Protein AF-0000000084362950 (afdb_homodimer)

Organism: NCBI:txid28181

Nearest PDB structures (foldseek):
  3s2w-assembly4_H  TM=8.447E-01  e=2.041E-09  Methanosarcina mazei Go1
  6pcp-assembly2_C  TM=8.775E-01  e=1.497E-08  Bordetella pertussis
  7kfq-assembly1_A  TM=7.449E-01  e=6.003E-08  Variovorax paradoxus
  3bpx-assembly1_A  TM=7.654E-01  e=2.008E-07  unclassified
  5x80-assembly1_B  TM=7.030E-01  e=2.388E-06  Mycobacterium tuberculosis H37Rv

Foldseek 3Di:
DPPDLCPDPVSVVVVVVVVLLVLLCVQCVVLPDHSLLVLVLVVCLVPFWAFLVRSCVRSVDDSVSSVVSLVVCVVVQQWDWDADPVHRPTITIGGDPSSNVCVVSSVVSSVVSVCVVCVPPDPVRVVVVVVVVVVVVVVVVVVPPD/DPPDCCPDPVSVVVVVVVVLLVLLCVQCVVLPDHSLLVLVLVVCLVPFWAFLVVSCVRSVDDSVSSVVSLVVCVVVQQWDWDADPVHRVTITIGGDPSNNVCVVSSVVSSVVSVCVVCVPPDPVRVVVVVVVVVVVVVVVVVVPPD

Secondary structure (DSSP, 8-state):
----GGGSHHHHHHHHHHHHHHHHHHHHGGGT--GGGHHHHHHHHHSSSEEHHHHHHHH---HHHHHHHHHHHHHTTSEEEEE-SS-TT-EEEEE-HHHHHTHHHHHHHHHHHHHHHTTT--HHHHHHHHHHHHHHHHHHHHHH--/----GGGSHHHHHHHHHHHHHHHHHHHHGGGT--GGGHHHHHHHHHSSSEEHHHHHHHH---HHHHHHHHHHHHHTTSEEEEE-SS-TT-EEEEE-HHHHHTHHHHHHHHHHHHHHHTTT--HHHHHHHHHHHHHHHHHHHHHH--

pLDDT: mean 91.31, std 9.85, range [35.0, 98.56]

Solvent-accessible surface area (backbone atoms only — not comparable to full-atom values): 15987 Å² total; per-residue (Å²): 130,80,67,45,56,73,70,34,68,66,45,44,41,39,52,44,31,49,51,48,49,51,55,42,30,69,59,28,52,90,73,76,42,54,63,84,48,44,54,56,49,41,49,37,72,68,46,65,50,41,34,69,67,57,47,38,71,63,67,68,58,56,66,71,56,49,53,53,46,49,53,50,34,38,74,68,55,34,32,49,76,42,67,28,92,89,39,77,87,40,52,20,39,30,66,28,74,65,42,58,67,40,45,68,60,50,53,51,43,50,49,48,54,54,49,47,29,44,62,95,57,56,69,68,56,51,53,54,45,52,52,51,52,51,49,24,40,53,38,46,54,56,68,67,52,127,13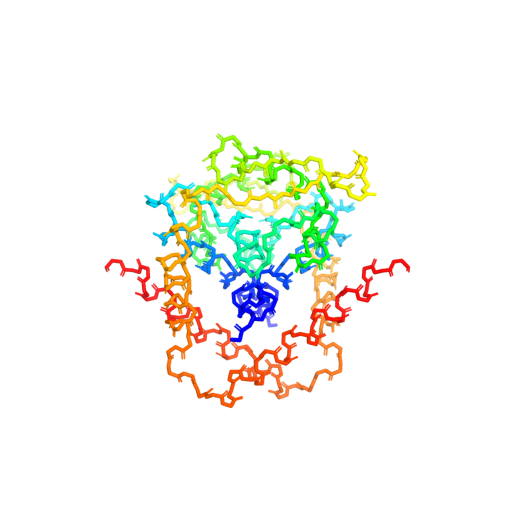1,78,67,46,56,72,68,34,68,65,44,44,40,39,52,43,30,49,52,49,50,51,55,41,30,69,59,26,51,90,72,76,42,52,62,84,46,44,54,56,48,41,48,38,73,66,46,65,50,41,33,68,66,57,48,39,72,62,68,68,58,55,64,70,56,49,54,52,46,50,53,50,34,37,74,68,53,35,33,48,76,42,68,28,90,89,39,77,88,38,52,22,40,30,68,28,73,64,41,58,68,40,45,67,62,50,52,51,43,50,49,50,53,54,50,46,30,43,63,93,56,54,69,70,56,52,53,52,45,52,54,52,53,51,50,25,41,53,39,46,54,56,68,66,52,128

Radius of gyration: 21.16 Å; Cα contacts (8 Å, |Δi|>4): 334; chains: 2; bounding box: 43×56×62 Å

Sequence (292 aa):
MASEPEKSPAYVINHLSRLFTQSLYDQLKSHGVAPGQFPVLMCLWDQDGLTQRELYERVKIEQATMSNTLKRMERDCLIYREPDPADRRAMRIHLTGMAKNLQGTLTKGAKSVVKSAFDGVKKKDRKALMELLEHMIGNLEKAEKPMASEPEKSPAYVINHLSRLFTQSLYDQLKSHGVAPGQFPVLMCLWDQDGLTQRELYERVKIEQATMSNTLKRMERDCLIYREPDPADRRAMRIHLTGMAKNLQGTLTKGAKSVVKSAFDGVKKKDRKALMELLEHMIGNLEKAEKP

InterPro domains:
  IPR000835 MarR-type HTH domain [PF01047] (35-90)
  IPR000835 MarR-type HTH domain [PR00598] (50-66)
  IPR000835 MarR-type HTH domain [PR00598] (67-82)
  IPR000835 MarR-type HTH domain [PR00598] (86-102)
  IPR000835 MarR-type HTH domain [PS50995] (1-138)
  IPR000835 MarR-type HTH domain [SM00347] (26-126)
  IPR036388 Winged helix-like DNA-binding domain superfamily [G3DSA:1.10.10.10] (1-144)
  IPR036390 Winged helix DNA-binding domain superfamily [SSF46785] (7-142)

Structure (mmCIF, N/CA/C/O backbone):
data_AF-0000000084362950-model_v1
#
loop_
_entity.id
_entity.type
_entity.pdbx_description
1 polymer 'HTH marR-type domain-containing protein'
#
loop_
_atom_site.group_PDB
_atom_site.id
_atom_site.type_symbol
_atom_site.label_atom_id
_atom_site.label_alt_id
_atom_site.label_comp_id
_atom_site.label_asym_id
_atom_site.label_entity_id
_atom_site.label_seq_id
_atom_site.pdbx_PDB_ins_code
_atom_site.Cartn_x
_atom_site.Cartn_y
_atom_site.Cartn_z
_atom_site.occupancy
_atom_site.B_iso_or_equiv
_atom_site.auth_seq_id
_atom_site.auth_comp_id
_atom_site.auth_asym_id
_atom_site.auth_atom_id
_atom_site.pdbx_PDB_model_num
ATOM 1 N N . MET A 1 1 ? -11.062 -23.328 -8.492 1 35 1 MET A N 1
ATOM 2 C CA . MET A 1 1 ? -11.516 -21.953 -8.688 1 35 1 MET A CA 1
ATOM 3 C C . MET A 1 1 ? -10.336 -21.016 -8.898 1 35 1 MET A C 1
ATOM 5 O O . MET A 1 1 ? -9.297 -21.156 -8.25 1 35 1 MET A O 1
ATOM 9 N N . ALA A 1 2 ? -10.008 -20.469 -10.102 1 46.19 2 ALA A N 1
ATOM 10 C CA . ALA A 1 2 ? -8.961 -19.719 -10.789 1 46.19 2 ALA A CA 1
ATOM 11 C C . ALA A 1 2 ? -8.43 -18.594 -9.922 1 46.19 2 ALA A C 1
ATOM 13 O O . ALA A 1 2 ? -9.18 -17.688 -9.539 1 46.19 2 ALA A O 1
ATOM 14 N N . SER A 1 3 ? -7.551 -18.938 -9.008 1 58.41 3 SER A N 1
ATOM 15 C CA . SER A 1 3 ? -7.043 -18.047 -7.969 1 58.41 3 SER A CA 1
ATOM 16 C C . SER A 1 3 ? -6.559 -16.719 -8.562 1 58.41 3 SER A C 1
ATOM 18 O O . SER A 1 3 ? -5.625 -16.703 -9.367 1 58.41 3 SER A O 1
ATOM 20 N N . GLU A 1 4 ? -7.598 -15.898 -8.906 1 66.25 4 GLU A N 1
ATOM 21 C CA . GLU A 1 4 ? -7.285 -14.586 -9.484 1 66.25 4 GLU A CA 1
ATOM 22 C C . GLU A 1 4 ? -6.801 -13.617 -8.406 1 66.25 4 GLU A C 1
ATOM 24 O O . GLU A 1 4 ? -7.484 -13.398 -7.406 1 66.25 4 GLU A O 1
ATOM 29 N N . PRO A 1 5 ? -5.531 -13.195 -8.648 1 68.56 5 PRO A N 1
ATOM 30 C CA . PRO A 1 5 ? -4.992 -12.273 -7.648 1 68.56 5 PRO A CA 1
ATOM 31 C C . PRO A 1 5 ? -5.965 -11.148 -7.301 1 68.56 5 PRO A C 1
ATOM 33 O O . PRO A 1 5 ? -6.027 -10.719 -6.145 1 68.56 5 PRO A O 1
ATOM 36 N N . GLU A 1 6 ? -6.77 -10.805 -8.305 1 69.06 6 GLU A N 1
ATOM 37 C CA . GLU A 1 6 ? -7.664 -9.672 -8.07 1 69.06 6 GLU A CA 1
ATOM 38 C C . GLU A 1 6 ? -8.781 -10.047 -7.105 1 69.06 6 GLU A C 1
ATOM 40 O O . GLU A 1 6 ? -9.484 -9.164 -6.598 1 69.06 6 GLU A O 1
ATOM 45 N N . LYS A 1 7 ? -8.75 -11.234 -6.797 1 78.12 7 LYS A N 1
ATOM 46 C CA . LYS A 1 7 ? -9.805 -11.68 -5.891 1 78.12 7 LYS A CA 1
ATOM 47 C C . LYS A 1 7 ? -9.289 -11.789 -4.457 1 78.12 7 LYS A C 1
ATOM 49 O O . LYS A 1 7 ? -10.07 -11.984 -3.525 1 78.12 7 LYS A O 1
ATOM 54 N N . SER A 1 8 ? -8.039 -11.695 -4.336 1 88 8 SER A N 1
ATOM 55 C CA . SER A 1 8 ? -7.469 -11.758 -2.994 1 88 8 SER A CA 1
ATOM 56 C C . SER A 1 8 ? -7.637 -10.438 -2.258 1 88 8 SER A C 1
ATOM 58 O O . SER A 1 8 ? -7.371 -9.367 -2.816 1 88 8 SER A O 1
ATOM 60 N N . PRO A 1 9 ? -8.133 -10.516 -1.012 1 91.69 9 PRO A N 1
ATOM 61 C CA . PRO A 1 9 ? -8.258 -9.289 -0.212 1 91.69 9 PRO A CA 1
ATOM 62 C C . PRO A 1 9 ? -6.945 -8.523 -0.101 1 91.69 9 PRO A C 1
ATOM 64 O O . PRO A 1 9 ? -6.938 -7.293 -0.171 1 91.69 9 PRO A O 1
ATOM 67 N N . ALA A 1 10 ? -5.879 -9.297 0.014 1 93.06 10 ALA A N 1
ATOM 68 C CA . ALA A 1 10 ? -4.566 -8.656 0.105 1 93.06 10 ALA A CA 1
ATOM 69 C C . ALA A 1 10 ? -4.242 -7.883 -1.172 1 93.06 10 ALA A C 1
ATOM 71 O O . ALA A 1 10 ? -3.752 -6.754 -1.115 1 93.06 10 ALA A O 1
ATOM 72 N N . TYR A 1 11 ? -4.574 -8.43 -2.25 1 90.62 11 TYR A N 1
ATOM 73 C CA . TYR A 1 11 ? -4.332 -7.781 -3.537 1 90.62 11 TYR A CA 1
ATOM 74 C C . TYR A 1 11 ? -5.207 -6.543 -3.697 1 90.62 11 TYR A C 1
ATOM 76 O O . TYR A 1 11 ? -4.73 -5.488 -4.121 1 90.62 11 TYR A O 1
ATOM 84 N N . VAL A 1 12 ? -6.43 -6.664 -3.381 1 92.81 12 VAL A N 1
ATOM 85 C CA . VAL A 1 12 ? -7.383 -5.57 -3.533 1 92.81 12 VAL A CA 1
ATOM 86 C C . VAL A 1 12 ? -6.969 -4.398 -2.646 1 92.81 12 VAL A C 1
ATOM 88 O O . VAL A 1 12 ? -6.973 -3.246 -3.088 1 92.81 12 VAL A O 1
ATOM 91 N N . ILE A 1 13 ? -6.574 -4.711 -1.469 1 95.5 13 ILE A N 1
ATOM 92 C CA . ILE A 1 13 ? -6.141 -3.686 -0.527 1 95.5 13 ILE A CA 1
ATOM 93 C C . ILE A 1 13 ? -4.871 -3.016 -1.043 1 95.5 13 ILE A C 1
ATOM 95 O O . ILE A 1 13 ? -4.746 -1.789 -1 1 95.5 13 ILE A O 1
ATOM 99 N N . ASN A 1 14 ? -3.953 -3.783 -1.525 1 93.12 14 ASN A N 1
ATOM 100 C CA . ASN A 1 14 ? -2.719 -3.23 -2.072 1 93.12 14 ASN A CA 1
ATOM 101 C C . ASN A 1 14 ? -2.988 -2.352 -3.291 1 93.12 14 ASN A C 1
ATOM 103 O O . ASN A 1 14 ? -2.363 -1.303 -3.455 1 93.12 14 ASN A O 1
ATOM 107 N N . HIS A 1 15 ? -3.855 -2.822 -4.117 1 91.5 15 HIS A N 1
ATOM 108 C CA . HIS A 1 15 ? -4.23 -2.045 -5.293 1 91.5 15 HIS A CA 1
ATOM 109 C C . HIS A 1 15 ? -4.867 -0.716 -4.895 1 91.5 15 HIS A C 1
ATOM 111 O O . HIS A 1 15 ? -4.484 0.337 -5.414 1 91.5 15 HIS A O 1
ATOM 117 N N . LEU A 1 16 ? -5.816 -0.763 -3.965 1 95.31 16 LEU A N 1
ATOM 118 C CA . LEU A 1 16 ? -6.469 0.445 -3.471 1 95.31 16 LEU A CA 1
ATOM 119 C C . LEU A 1 16 ? -5.457 1.387 -2.83 1 95.31 16 LEU A C 1
ATOM 121 O O . LEU A 1 16 ? -5.508 2.6 -3.043 1 95.31 16 LEU A O 1
ATOM 125 N N . SER A 1 17 ? -4.547 0.81 -2.068 1 95.44 17 SER A N 1
ATOM 126 C CA . SER A 1 17 ? -3.492 1.596 -1.437 1 95.44 17 SER A CA 1
ATOM 127 C C . SER A 1 17 ? -2.658 2.338 -2.475 1 95.44 17 SER A C 1
ATOM 129 O O . SER A 1 17 ? -2.336 3.514 -2.295 1 95.44 17 SER A O 1
ATOM 131 N N . ARG A 1 18 ? -2.354 1.758 -3.549 1 92.44 18 ARG A N 1
ATOM 132 C CA . ARG A 1 18 ? -1.597 2.387 -4.629 1 92.44 18 ARG A CA 1
ATOM 133 C C . ARG A 1 18 ? -2.385 3.533 -5.254 1 92.44 18 ARG A C 1
ATOM 135 O O . ARG A 1 18 ? -1.821 4.586 -5.559 1 92.44 18 ARG A O 1
ATOM 142 N N . LEU A 1 19 ? -3.613 3.273 -5.473 1 93.94 19 LEU A N 1
ATOM 143 C CA . LEU A 1 19 ? -4.465 4.309 -6.051 1 93.94 19 LEU A CA 1
ATOM 144 C C . LEU A 1 19 ? -4.547 5.52 -5.129 1 93.94 19 LEU A C 1
ATOM 146 O O . LEU A 1 19 ? -4.477 6.66 -5.59 1 93.94 19 LEU A O 1
ATOM 150 N N . PHE A 1 20 ? -4.719 5.281 -3.838 1 95.12 20 PHE A N 1
ATOM 151 C CA . PHE A 1 20 ? -4.727 6.367 -2.867 1 95.12 20 PHE A CA 1
ATOM 152 C C . PHE A 1 20 ? -3.416 7.148 -2.916 1 95.12 20 PHE A C 1
ATOM 154 O O . PHE A 1 20 ? -3.422 8.383 -2.955 1 95.12 20 PHE A O 1
ATOM 161 N N . THR A 1 21 ? -2.336 6.449 -2.916 1 93.44 21 THR A N 1
ATOM 162 C CA . THR A 1 21 ? -1.018 7.074 -2.932 1 93.44 21 THR A CA 1
ATOM 163 C C . THR A 1 21 ? -0.829 7.906 -4.195 1 93.44 21 THR A C 1
ATOM 165 O O . THR A 1 21 ? -0.353 9.039 -4.133 1 93.44 21 THR A O 1
ATOM 168 N N . GLN A 1 22 ? -1.222 7.387 -5.273 1 93.06 22 GLN A N 1
ATOM 169 C CA . GLN A 1 22 ? -1.111 8.109 -6.535 1 93.06 22 GLN A CA 1
ATOM 170 C C . GLN A 1 22 ? -1.98 9.359 -6.531 1 93.06 22 GLN A C 1
ATOM 172 O O . GLN A 1 22 ? -1.543 10.43 -6.969 1 93.06 22 GLN A O 1
ATOM 177 N N . SER A 1 23 ? -3.197 9.219 -6.102 1 93.88 23 SER A N 1
ATOM 178 C CA . SER A 1 23 ? -4.109 10.352 -6.035 1 93.88 23 SER A CA 1
ATOM 179 C C . SER A 1 23 ? -3.576 11.438 -5.105 1 93.88 23 SER A C 1
ATOM 181 O O . SER A 1 23 ? -3.668 12.625 -5.414 1 93.88 23 SER A O 1
ATOM 183 N N . LEU A 1 24 ? -3.047 10.977 -4.035 1 92.44 24 LEU A N 1
ATOM 184 C CA . LEU A 1 24 ? -2.459 11.93 -3.094 1 92.44 24 LEU A CA 1
ATOM 185 C C . LEU A 1 24 ? -1.248 12.617 -3.709 1 92.44 24 LEU A C 1
ATOM 187 O O . LEU A 1 24 ? -1.074 13.828 -3.553 1 92.44 24 LEU A O 1
ATOM 191 N N . TYR A 1 25 ? -0.435 11.891 -4.352 1 93.56 25 TYR A N 1
ATOM 192 C CA . TYR A 1 25 ? 0.726 12.453 -5.035 1 93.56 25 TYR A CA 1
ATOM 193 C C . TYR A 1 25 ? 0.316 13.586 -5.965 1 93.56 25 TYR A C 1
ATOM 195 O O . TYR A 1 25 ? 0.927 14.656 -5.953 1 93.56 25 TYR A O 1
ATOM 203 N N . ASP A 1 26 ? -0.719 13.328 -6.668 1 93 26 ASP A N 1
ATOM 204 C CA . ASP A 1 26 ? -1.193 14.312 -7.637 1 93 26 ASP A CA 1
ATOM 205 C C . ASP A 1 26 ? -1.623 15.602 -6.941 1 93 26 ASP A C 1
ATOM 207 O O . ASP A 1 26 ? -1.521 16.688 -7.52 1 93 26 ASP A O 1
ATOM 211 N N . GLN A 1 27 ? -2.084 15.453 -5.723 1 90.75 27 GLN A N 1
ATOM 212 C CA . GLN A 1 27 ? -2.51 16.609 -4.949 1 90.75 27 GLN A CA 1
ATOM 213 C C . GLN A 1 27 ? -1.312 17.328 -4.328 1 90.75 27 GLN A C 1
ATOM 215 O O . GLN A 1 27 ? -1.351 18.547 -4.117 1 90.75 27 GLN A O 1
ATOM 220 N N . LEU A 1 28 ? -0.211 16.609 -4.102 1 93.38 28 LEU A N 1
ATOM 221 C CA . LEU A 1 28 ? 0.876 17.109 -3.273 1 93.38 28 LEU A CA 1
ATOM 222 C C . LEU A 1 28 ? 2.027 17.625 -4.141 1 93.38 28 LEU A C 1
ATOM 224 O O . LEU A 1 28 ? 2.758 18.531 -3.74 1 93.38 28 LEU A O 1
ATOM 228 N N . LYS A 1 29 ? 2.16 17.062 -5.277 1 91.44 29 LYS A N 1
ATOM 229 C CA . LYS A 1 29 ? 3.367 17.25 -6.078 1 91.44 29 LYS A CA 1
ATOM 230 C C . LYS A 1 29 ? 3.605 18.719 -6.395 1 91.44 29 LYS A C 1
ATOM 232 O O . LYS A 1 29 ? 4.75 19.188 -6.395 1 91.44 29 LYS A O 1
ATOM 237 N N . SER A 1 30 ? 2.607 19.484 -6.676 1 92.69 30 SER A N 1
ATOM 238 C CA . SER A 1 30 ? 2.756 20.891 -7.039 1 92.69 30 SER A CA 1
ATOM 239 C C . SER A 1 30 ? 3.254 21.719 -5.859 1 92.69 30 SER A C 1
ATOM 241 O O . SER A 1 30 ? 3.688 22.859 -6.035 1 92.69 30 SER A O 1
ATOM 243 N N . HIS A 1 31 ? 3.266 21.172 -4.695 1 93.38 31 HIS A N 1
ATOM 244 C CA . HIS A 1 31 ? 3.648 21.891 -3.488 1 93.38 31 HIS A CA 1
ATOM 245 C C . HIS A 1 31 ? 4.961 21.359 -2.92 1 93.38 31 HIS A C 1
ATOM 247 O O . HIS A 1 31 ? 5.344 21.719 -1.803 1 93.38 31 HIS A O 1
ATOM 253 N N . GLY A 1 32 ? 5.504 20.422 -3.66 1 91.94 32 GLY A N 1
ATOM 254 C CA . GLY A 1 32 ? 6.809 19.922 -3.277 1 91.94 32 GLY A CA 1
ATOM 255 C C . GLY A 1 32 ? 6.75 18.953 -2.109 1 91.94 32 GLY A C 1
ATOM 256 O O . GLY A 1 32 ? 7.715 18.828 -1.353 1 91.94 32 GLY A O 1
ATOM 257 N N . VAL A 1 33 ? 5.688 18.359 -1.824 1 95.12 33 VAL A N 1
ATOM 258 C CA . VAL A 1 33 ? 5.504 17.422 -0.724 1 95.12 33 VAL A CA 1
ATOM 259 C C . VAL A 1 33 ? 5.281 16.016 -1.278 1 95.12 33 VAL A C 1
ATOM 261 O O . VAL A 1 33 ? 4.516 15.828 -2.229 1 95.12 33 VAL A O 1
ATOM 264 N N . ALA A 1 34 ? 5.977 15.047 -0.777 1 93.5 34 ALA A N 1
ATOM 265 C CA . ALA A 1 34 ? 5.789 13.648 -1.153 1 93.5 34 ALA A CA 1
ATOM 266 C C . ALA A 1 34 ? 4.727 12.984 -0.28 1 93.5 34 ALA A C 1
ATOM 268 O O . ALA A 1 34 ? 4.531 13.375 0.874 1 93.5 34 ALA A O 1
ATOM 269 N N . PRO A 1 35 ? 4.16 11.914 -0.824 1 92.44 35 PRO A N 1
ATOM 270 C CA . PRO A 1 35 ? 3.117 11.234 -0.05 1 92.44 35 PRO A CA 1
ATOM 271 C C . PRO A 1 35 ? 3.629 10.703 1.287 1 92.44 35 PRO A C 1
ATOM 273 O O . PRO A 1 35 ? 2.912 10.758 2.289 1 92.44 35 PRO A O 1
ATOM 276 N N . GLY A 1 36 ? 4.883 10.273 1.297 1 92 36 GLY A N 1
ATOM 277 C CA . GLY A 1 36 ? 5.457 9.742 2.52 1 92 36 GLY A CA 1
ATOM 278 C C . GLY A 1 36 ? 5.691 10.797 3.584 1 92 36 GLY A C 1
ATOM 279 O O . GLY A 1 36 ? 5.871 10.469 4.758 1 92 36 GLY A O 1
ATOM 280 N N . GLN A 1 37 ? 5.68 11.984 3.207 1 94.88 37 GLN A N 1
ATOM 281 C CA . GLN A 1 37 ? 5.906 13.102 4.121 1 94.88 37 GLN A CA 1
ATOM 282 C C . GLN A 1 37 ? 4.594 13.609 4.707 1 94.88 37 GLN A C 1
ATOM 284 O O . GLN A 1 37 ? 4.586 14.281 5.734 1 94.88 37 GLN A O 1
ATOM 289 N N . PHE A 1 38 ? 3.539 13.289 4.09 1 94.25 38 PHE A N 1
ATOM 290 C CA . PHE A 1 38 ? 2.242 13.867 4.414 1 94.25 38 PHE A CA 1
ATOM 291 C C . PHE A 1 38 ? 1.78 13.422 5.797 1 94.25 38 PHE A C 1
ATOM 293 O O . PHE A 1 38 ? 1.337 14.242 6.602 1 94.25 38 PHE A O 1
ATOM 300 N N . PRO A 1 39 ? 1.921 12.18 6.125 1 93.44 39 PRO A N 1
ATOM 301 C CA . PRO A 1 39 ? 1.504 11.797 7.477 1 93.44 39 PRO A CA 1
ATOM 302 C C . PRO A 1 39 ? 2.27 12.547 8.562 1 93.44 39 PRO A C 1
ATOM 304 O O . PRO A 1 39 ? 1.702 12.875 9.609 1 93.44 39 PRO A O 1
ATOM 307 N N . VAL A 1 40 ? 3.492 12.82 8.336 1 94.94 40 VAL A N 1
ATOM 308 C CA . VAL A 1 40 ? 4.301 13.57 9.289 1 94.94 40 VAL A CA 1
ATOM 309 C C . VAL A 1 40 ? 3.781 15 9.398 1 94.94 40 VAL A C 1
ATOM 311 O O . VAL A 1 40 ? 3.619 15.531 10.5 1 94.94 40 VAL A O 1
ATOM 314 N N . LEU A 1 41 ? 3.547 15.602 8.266 1 96.12 41 LEU A N 1
ATOM 315 C CA . LEU A 1 41 ? 2.986 16.953 8.234 1 96.12 41 LEU A CA 1
ATOM 316 C C . LEU A 1 41 ? 1.673 17 9.008 1 96.12 41 LEU A C 1
ATOM 318 O O . LEU A 1 41 ? 1.442 17.938 9.781 1 96.12 41 LEU A O 1
ATOM 322 N N . MET A 1 42 ? 0.889 16.062 8.812 1 94.62 42 MET A N 1
ATOM 323 C CA . MET A 1 42 ? -0.406 16.016 9.484 1 94.62 42 MET A CA 1
ATOM 324 C C . MET A 1 42 ? -0.232 16 11 1 94.62 42 MET A C 1
ATOM 326 O O . MET A 1 42 ? -0.965 16.688 11.711 1 94.62 42 MET A O 1
ATOM 330 N N . CYS A 1 43 ? 0.673 15.211 11.453 1 94.38 43 CYS A N 1
ATOM 331 C CA . CYS A 1 43 ? 0.945 15.164 12.883 1 94.38 43 CYS A CA 1
ATOM 332 C C . CYS A 1 43 ? 1.42 16.516 13.398 1 94.38 43 CYS A C 1
ATOM 334 O O . CYS A 1 43 ? 0.936 17 14.43 1 94.38 43 CYS A O 1
ATOM 336 N N . LEU A 1 44 ? 2.279 17.141 12.672 1 96.62 44 LEU A N 1
ATOM 337 C CA . LEU A 1 44 ? 2.893 18.391 13.109 1 96.62 44 LEU A CA 1
ATOM 338 C C . LEU A 1 44 ? 1.914 19.547 12.984 1 96.62 44 LEU A C 1
ATOM 340 O O . LEU A 1 44 ? 1.99 20.516 13.742 1 96.62 44 LEU A O 1
ATOM 344 N N . TRP A 1 45 ? 1.049 19.469 12 1 95.75 45 TRP A N 1
ATOM 345 C CA . TRP A 1 45 ? -0.018 20.469 11.906 1 95.75 45 TRP A CA 1
ATOM 346 C C . TRP A 1 45 ? -0.953 20.375 13.109 1 95.75 45 TRP A C 1
ATOM 348 O O . TRP A 1 45 ? -1.506 21.391 13.547 1 95.75 45 TRP A O 1
ATOM 358 N N . ASP A 1 46 ? -1.142 19.219 13.609 1 93.88 46 ASP A N 1
ATOM 359 C CA . ASP A 1 46 ? -1.967 19 14.797 1 93.88 46 ASP A CA 1
ATOM 360 C C . ASP A 1 46 ? -1.248 19.469 16.062 1 93.88 46 ASP A C 1
ATOM 362 O O . ASP A 1 46 ? -1.844 20.125 16.906 1 93.88 46 ASP A O 1
ATOM 366 N N . GLN A 1 47 ? -0.008 19.047 16.188 1 95.25 47 GLN A N 1
ATOM 367 C CA . GLN A 1 47 ? 0.852 19.438 17.297 1 95.25 47 GLN A CA 1
ATOM 368 C C . GLN A 1 47 ? 2.287 19.656 16.828 1 95.25 47 GLN A C 1
ATOM 370 O O . GLN A 1 47 ? 3.023 18.703 16.578 1 95.25 47 GLN A O 1
ATOM 375 N N . ASP A 1 48 ? 2.658 20.922 16.875 1 96.31 48 ASP A N 1
ATOM 376 C CA . ASP A 1 48 ? 4.008 21.281 16.453 1 96.31 48 ASP A CA 1
ATOM 377 C C . ASP A 1 48 ? 5.031 20.938 17.531 1 96.31 48 ASP A C 1
ATOM 379 O O . ASP A 1 48 ? 4.699 20.922 18.719 1 96.31 48 ASP A O 1
ATOM 383 N N . GLY A 1 49 ? 6.184 20.594 17.062 1 96.75 49 GLY A N 1
ATOM 384 C CA . GLY A 1 49 ? 7.266 20.375 18.016 1 96.75 49 GLY A CA 1
ATOM 385 C C . GLY A 1 49 ? 7.289 18.984 18.594 1 96.75 49 GLY A C 1
ATOM 386 O O . GLY A 1 49 ? 7.559 18.797 19.781 1 96.75 49 GLY A O 1
ATOM 387 N N . LEU A 1 50 ? 6.984 18 17.875 1 95.62 50 LEU A N 1
ATOM 388 C CA . LEU A 1 50 ? 7.047 16.609 18.312 1 95.62 50 LEU A CA 1
ATOM 389 C C . LEU A 1 50 ? 8.453 16.047 18.141 1 95.62 50 LEU A C 1
ATOM 391 O O . LEU A 1 50 ? 9.203 16.484 17.266 1 95.62 50 LEU A O 1
ATOM 395 N N . THR A 1 51 ? 8.766 15.07 19 1 95 51 THR A N 1
ATOM 396 C CA . THR A 1 51 ? 10.023 14.352 18.828 1 95 51 THR A CA 1
ATOM 397 C C . THR A 1 51 ? 9.891 13.258 17.766 1 95 51 THR A C 1
ATOM 399 O O . THR A 1 51 ? 8.781 12.898 17.375 1 95 51 THR A O 1
ATOM 402 N N . GLN A 1 52 ? 11.016 12.805 17.281 1 94.56 52 GLN A N 1
ATOM 403 C CA . GLN A 1 52 ? 10.984 11.703 16.312 1 94.56 52 GLN A CA 1
ATOM 404 C C . GLN A 1 52 ? 10.266 10.492 16.891 1 94.56 52 GLN A C 1
ATOM 406 O O . GLN A 1 52 ? 9.523 9.812 16.188 1 94.56 52 GLN A O 1
ATOM 411 N N . ARG A 1 53 ? 10.461 10.242 18.141 1 91.81 53 ARG A N 1
ATOM 412 C CA . ARG A 1 53 ? 9.812 9.117 18.812 1 91.81 53 ARG A CA 1
ATOM 413 C C . ARG A 1 53 ? 8.297 9.289 18.828 1 91.81 53 ARG A C 1
ATOM 415 O O . ARG A 1 53 ? 7.555 8.352 18.516 1 91.81 53 ARG A O 1
ATOM 422 N N . GLU A 1 54 ? 7.867 10.422 19.156 1 92 54 GLU A N 1
ATOM 423 C CA . GLU A 1 54 ? 6.438 10.711 19.188 1 92 54 GLU A CA 1
ATOM 424 C C . GLU A 1 54 ? 5.82 10.578 17.797 1 92 54 GLU A C 1
ATOM 426 O O . GLU A 1 54 ? 4.711 10.07 17.656 1 92 54 GLU A O 1
ATOM 431 N N . LEU A 1 55 ? 6.551 11.055 16.812 1 93.38 55 LEU A N 1
ATOM 432 C CA . LEU A 1 55 ? 6.082 10.945 15.438 1 93.38 55 LEU A CA 1
ATOM 433 C C . LEU A 1 55 ? 6 9.484 15.008 1 93.38 55 LEU A C 1
ATOM 435 O O . LEU A 1 55 ? 5.043 9.078 14.344 1 93.38 55 LEU A O 1
ATOM 439 N N . TYR A 1 56 ? 7.012 8.742 15.383 1 89.94 56 TYR A N 1
ATOM 440 C CA . TYR A 1 56 ? 7.027 7.312 15.086 1 89.94 56 TYR A CA 1
ATOM 441 C C . TYR A 1 56 ? 5.805 6.617 15.664 1 89.94 56 TYR A C 1
ATOM 443 O O . TYR A 1 56 ? 5.156 5.816 14.992 1 89.94 56 TYR A O 1
ATOM 451 N N . GLU A 1 57 ? 5.406 6.934 16.875 1 87.75 57 GLU A N 1
ATOM 452 C CA . GLU A 1 57 ? 4.285 6.316 17.578 1 87.75 57 GLU A CA 1
ATOM 453 C C . GLU A 1 57 ? 2.955 6.695 16.938 1 87.75 57 GLU A C 1
ATOM 455 O O . GLU A 1 57 ? 2.006 5.91 16.953 1 87.75 57 GLU A O 1
ATOM 460 N N . ARG A 1 58 ? 2.934 7.84 16.297 1 87.81 58 ARG A N 1
ATOM 461 C CA . ARG A 1 58 ? 1.693 8.344 15.727 1 87.81 58 ARG A CA 1
ATOM 462 C C . ARG A 1 58 ? 1.524 7.871 14.281 1 87.81 58 ARG A C 1
ATOM 464 O O . ARG A 1 58 ? 0.421 7.512 13.867 1 87.81 58 ARG A O 1
ATOM 471 N N . VAL A 1 59 ? 2.51 7.895 13.461 1 86.94 59 VAL A N 1
ATOM 472 C CA . VAL A 1 59 ? 2.438 7.602 12.039 1 86.94 59 VAL A CA 1
ATOM 473 C C . VAL A 1 59 ? 2.551 6.094 11.812 1 86.94 59 VAL A C 1
ATOM 475 O O . VAL A 1 59 ? 1.999 5.562 10.844 1 86.94 59 VAL A O 1
ATOM 478 N N . LYS A 1 60 ? 3.184 5.316 12.711 1 80.25 60 LYS A N 1
ATOM 479 C CA . LYS A 1 60 ? 3.32 3.861 12.719 1 80.25 60 LYS A CA 1
ATOM 480 C C . LYS A 1 60 ? 4.035 3.373 11.461 1 80.25 60 LYS A C 1
ATOM 482 O O . LYS A 1 60 ? 3.555 2.465 10.781 1 80.25 60 LYS A O 1
ATOM 487 N N . ILE A 1 61 ? 5.156 3.979 11.125 1 82.31 61 ILE A N 1
ATOM 488 C CA . ILE A 1 61 ? 6.086 3.506 10.109 1 82.31 61 ILE A CA 1
ATOM 489 C C . ILE A 1 61 ? 7.398 3.084 10.766 1 82.31 61 ILE A C 1
ATOM 491 O O . ILE A 1 61 ? 7.609 3.328 11.953 1 82.31 61 ILE A O 1
ATOM 495 N N . GLU A 1 62 ? 8.227 2.428 10.047 1 83.12 62 GLU A N 1
ATOM 496 C CA . GLU A 1 62 ? 9.516 1.985 10.578 1 83.12 62 GLU A CA 1
ATOM 497 C C . GLU A 1 62 ? 10.398 3.174 10.945 1 83.12 62 GLU A C 1
ATOM 499 O O . GLU A 1 62 ? 10.367 4.207 10.273 1 83.12 62 GLU A O 1
ATOM 504 N N . GLN A 1 63 ? 11.203 2.971 11.93 1 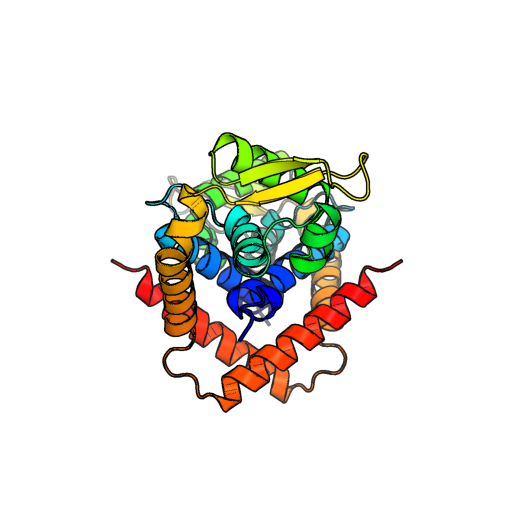88.19 63 GLN A N 1
ATOM 505 C CA . GLN A 1 63 ? 12.055 4.035 12.453 1 88.19 63 GLN A CA 1
ATOM 506 C C . GLN A 1 63 ? 13.023 4.531 11.391 1 88.19 63 GLN A C 1
ATOM 508 O O . GLN A 1 63 ? 13.25 5.738 11.258 1 88.19 63 GLN A O 1
ATOM 513 N N . ALA A 1 64 ? 13.602 3.541 10.734 1 90.69 64 ALA A N 1
ATOM 514 C CA . ALA A 1 64 ? 14.547 3.938 9.688 1 90.69 64 ALA A CA 1
ATOM 515 C C . ALA A 1 64 ? 13.852 4.773 8.617 1 90.69 64 ALA A C 1
ATOM 517 O O . ALA A 1 64 ? 14.414 5.754 8.125 1 90.69 64 ALA A O 1
ATOM 518 N N . THR A 1 65 ? 12.633 4.461 8.281 1 89.88 65 THR A N 1
ATOM 519 C CA . THR A 1 65 ? 11.836 5.199 7.312 1 89.88 65 THR A CA 1
ATOM 520 C C . THR A 1 65 ? 11.516 6.598 7.832 1 89.88 65 THR A C 1
ATOM 522 O O . THR A 1 65 ? 11.609 7.582 7.094 1 89.88 65 THR A O 1
ATOM 525 N N . MET A 1 66 ? 11.18 6.672 9.047 1 94.19 66 MET A N 1
ATOM 526 C CA . MET A 1 66 ? 10.883 7.957 9.672 1 94.19 66 MET A CA 1
ATOM 527 C C . MET A 1 66 ? 12.086 8.891 9.609 1 94.19 66 MET A C 1
ATOM 529 O O . MET A 1 66 ? 11.961 10.039 9.188 1 94.19 66 MET A O 1
ATOM 533 N N . SER A 1 67 ? 13.234 8.352 10.023 1 95.75 67 SER A N 1
ATOM 534 C CA . SER A 1 67 ? 14.461 9.141 10.016 1 95.75 67 SER A CA 1
ATOM 535 C C . SER A 1 67 ? 14.758 9.688 8.625 1 95.75 67 SER A C 1
ATOM 537 O O . SER A 1 67 ? 15.062 10.875 8.469 1 95.75 67 SER A O 1
ATOM 539 N N . ASN A 1 68 ? 14.625 8.797 7.664 1 96.62 68 ASN A N 1
ATOM 540 C CA . ASN A 1 68 ? 14.875 9.203 6.285 1 96.62 68 ASN A CA 1
ATOM 541 C C . ASN A 1 68 ? 13.859 10.242 5.816 1 96.62 68 ASN A C 1
ATOM 543 O O . ASN A 1 68 ? 14.219 11.203 5.129 1 96.62 68 ASN A O 1
ATOM 547 N N . THR A 1 69 ? 12.68 10.07 6.168 1 96.69 69 THR A N 1
ATOM 548 C CA . THR A 1 69 ? 11.617 11 5.801 1 96.69 69 THR A CA 1
ATOM 549 C C . THR A 1 69 ? 11.875 12.375 6.406 1 96.69 69 THR A C 1
ATOM 551 O O . THR A 1 69 ? 11.773 13.398 5.719 1 96.69 69 THR A O 1
ATOM 554 N N . LEU A 1 70 ? 12.289 12.383 7.633 1 97.56 70 LEU A N 1
ATOM 555 C CA . LEU A 1 70 ? 12.539 13.648 8.32 1 97.56 70 LEU A CA 1
ATOM 556 C C . LEU A 1 70 ? 13.742 14.367 7.715 1 97.56 70 LEU A C 1
ATOM 558 O O . LEU A 1 70 ? 13.734 15.594 7.574 1 97.56 70 LEU A O 1
ATOM 562 N N . LYS A 1 71 ? 14.742 13.602 7.434 1 97.5 71 LYS A N 1
ATOM 563 C CA . LYS A 1 71 ? 15.914 14.188 6.785 1 97.5 71 LYS A CA 1
ATOM 564 C C . LYS A 1 71 ? 15.539 14.852 5.461 1 97.5 71 LYS A C 1
ATOM 566 O O . LYS A 1 71 ? 15.969 15.969 5.18 1 97.5 71 LYS A O 1
ATOM 571 N N . ARG A 1 72 ? 14.719 14.211 4.723 1 97.19 72 ARG A N 1
ATOM 572 C CA . ARG A 1 72 ? 14.273 14.742 3.439 1 97.19 72 ARG A CA 1
ATOM 573 C C . ARG A 1 72 ? 13.398 15.977 3.633 1 97.19 72 ARG A C 1
ATOM 575 O O . ARG A 1 72 ? 13.516 16.953 2.883 1 97.19 72 ARG A O 1
ATOM 582 N N . MET A 1 73 ? 12.586 15.945 4.582 1 97.88 73 MET A N 1
ATOM 583 C CA . MET A 1 73 ? 11.688 17.062 4.855 1 97.88 73 MET A CA 1
ATOM 584 C C . MET A 1 73 ? 12.477 18.297 5.293 1 97.88 73 MET A C 1
ATOM 586 O O . MET A 1 73 ? 12.102 19.422 4.965 1 97.88 73 MET A O 1
ATOM 590 N N . GLU A 1 74 ? 13.492 18.062 6.066 1 97.75 74 GLU A N 1
ATOM 591 C CA . GLU A 1 74 ? 14.359 19.156 6.484 1 97.75 74 GLU A CA 1
ATOM 592 C C . GLU A 1 74 ? 15.109 19.75 5.293 1 97.75 74 GLU A C 1
ATOM 594 O O . GLU A 1 74 ? 15.203 20.969 5.156 1 97.75 74 GLU A O 1
ATOM 599 N N . ARG A 1 75 ? 15.609 18.859 4.508 1 96.5 75 ARG A N 1
ATOM 600 C CA . ARG A 1 75 ? 16.281 19.281 3.281 1 96.5 75 ARG A CA 1
ATOM 601 C C . ARG A 1 75 ? 15.344 20.094 2.396 1 96.5 75 ARG A C 1
ATOM 603 O O . ARG A 1 75 ? 15.758 21.078 1.798 1 96.5 75 ARG A O 1
ATOM 610 N N . ASP A 1 76 ? 14.062 19.734 2.381 1 95.44 76 ASP A N 1
ATOM 611 C CA . ASP A 1 76 ? 13.055 20.375 1.544 1 95.44 76 ASP A CA 1
ATOM 612 C C . ASP A 1 76 ? 12.461 21.594 2.24 1 95.44 76 ASP A C 1
ATOM 614 O O . ASP A 1 76 ? 11.477 22.172 1.763 1 95.44 76 ASP A O 1
ATOM 618 N N . CYS A 1 77 ? 12.969 21.953 3.389 1 96.88 77 CYS A N 1
ATOM 619 C CA . CYS A 1 77 ? 12.625 23.141 4.152 1 96.88 77 CYS A CA 1
ATOM 620 C C . CYS A 1 77 ? 11.18 23.078 4.637 1 96.88 77 CYS A C 1
ATOM 622 O O . CYS A 1 77 ? 10.492 24.109 4.68 1 96.88 77 CYS A O 1
ATOM 624 N N . LEU A 1 78 ? 10.688 21.922 4.914 1 98 78 LEU A N 1
ATOM 625 C CA . LEU A 1 78 ? 9.352 21.734 5.469 1 98 78 LEU A CA 1
ATOM 626 C C . LEU A 1 78 ? 9.383 21.781 6.992 1 98 78 LEU A C 1
ATOM 628 O O . LEU A 1 78 ? 8.414 22.203 7.625 1 98 78 LEU A O 1
ATOM 632 N N . ILE A 1 79 ? 10.516 21.297 7.488 1 98.56 79 ILE A N 1
ATOM 633 C CA . ILE A 1 79 ? 10.633 21.234 8.938 1 98.56 79 ILE A CA 1
ATOM 634 C C . ILE A 1 79 ? 12.016 21.734 9.367 1 98.56 79 ILE A C 1
ATOM 636 O O . ILE A 1 79 ? 12.906 21.906 8.531 1 98.56 79 ILE A O 1
ATOM 640 N N . TYR A 1 80 ? 12.195 22.016 10.602 1 98.31 80 TYR A N 1
ATOM 641 C CA . TYR A 1 80 ? 13.477 22.25 11.258 1 98.31 80 TYR A CA 1
ATOM 642 C C . TYR A 1 80 ? 13.492 21.641 12.656 1 98.31 80 TYR A C 1
ATOM 644 O O . TYR A 1 80 ? 12.445 21.266 13.188 1 98.31 80 TYR A O 1
ATOM 652 N N . ARG A 1 81 ? 14.711 21.5 13.164 1 97 81 ARG A N 1
ATOM 653 C CA . ARG A 1 81 ? 14.859 20.844 14.461 1 97 81 ARG A CA 1
ATOM 654 C C . ARG A 1 81 ? 15.445 21.812 15.492 1 97 81 ARG A C 1
ATOM 656 O O . ARG A 1 81 ? 16.312 22.625 15.172 1 97 81 ARG A O 1
ATOM 663 N N . GLU A 1 82 ? 14.961 21.688 16.688 1 96.06 82 GLU A N 1
ATOM 664 C CA . GLU A 1 82 ? 15.477 22.438 17.812 1 96.06 82 GLU A CA 1
ATOM 665 C C . GLU A 1 82 ? 15.625 21.547 19.047 1 96.06 82 GLU A C 1
ATOM 667 O O . GLU A 1 82 ? 14.844 20.625 19.25 1 96.06 82 GLU A O 1
ATOM 672 N N . PRO A 1 83 ? 16.625 21.859 19.875 1 94.12 83 PRO A N 1
ATOM 673 C CA . PRO A 1 83 ? 16.75 21.094 21.109 1 94.12 83 PRO A CA 1
ATOM 674 C C . PRO A 1 83 ? 15.523 21.219 22.016 1 94.12 83 PRO A C 1
ATOM 676 O O . PRO A 1 83 ? 14.93 22.297 22.109 1 94.12 83 PRO A O 1
ATOM 679 N N . ASP A 1 84 ? 15.148 20.141 22.578 1 90.06 84 ASP A N 1
ATOM 680 C CA . ASP A 1 84 ? 14.086 20.172 23.562 1 90.06 84 ASP A CA 1
ATOM 681 C C . ASP A 1 84 ? 14.523 20.938 24.812 1 90.06 84 ASP A C 1
ATOM 683 O O . ASP A 1 84 ? 15.57 20.641 25.391 1 90.06 84 ASP A O 1
ATOM 687 N N . PRO A 1 85 ? 13.742 21.891 25.156 1 87.81 85 PRO A N 1
ATOM 688 C CA . PRO A 1 85 ? 14.133 22.688 26.328 1 87.81 85 PRO A CA 1
ATOM 689 C C . PRO A 1 85 ? 14.203 21.859 27.609 1 87.81 85 PRO A C 1
ATOM 691 O O . PRO A 1 85 ? 14.969 22.188 28.516 1 87.81 85 PRO A O 1
ATOM 694 N N . ALA A 1 86 ? 13.469 20.828 27.688 1 89.81 86 ALA A N 1
ATOM 695 C CA . ALA A 1 86 ? 13.391 20 28.891 1 89.81 86 ALA A CA 1
ATOM 696 C C . ALA A 1 86 ? 14.391 18.844 28.828 1 89.81 86 ALA A C 1
ATOM 698 O O . ALA A 1 86 ? 14.727 18.25 29.859 1 89.81 86 ALA A O 1
ATOM 699 N N . ASP A 1 87 ? 14.75 18.453 27.797 1 87.69 87 ASP A N 1
ATOM 700 C CA . ASP A 1 87 ? 15.688 17.359 27.547 1 87.69 87 ASP A CA 1
ATOM 701 C C . ASP A 1 87 ? 16.656 17.703 26.422 1 87.69 87 ASP A C 1
ATOM 703 O O . ASP A 1 87 ? 16.359 17.484 25.25 1 87.69 87 ASP A O 1
ATOM 707 N N . ARG A 1 88 ? 17.797 18.109 26.781 1 83.25 88 ARG A N 1
ATOM 708 C CA . ARG A 1 88 ? 18.766 18.625 25.812 1 83.25 88 ARG A CA 1
ATOM 709 C C . ARG A 1 88 ? 19.203 17.547 24.828 1 83.25 88 ARG A C 1
ATOM 711 O O . ARG A 1 88 ? 19.703 17.844 23.75 1 83.25 88 ARG A O 1
ATOM 718 N N . ARG A 1 89 ? 18.891 16.312 25.094 1 86 89 ARG A N 1
ATOM 719 C CA . ARG A 1 89 ? 19.297 15.219 24.219 1 86 89 ARG A CA 1
ATOM 720 C C . ARG A 1 89 ? 18.25 14.93 23.172 1 86 89 ARG A C 1
ATOM 722 O O . ARG A 1 89 ? 18.516 14.258 22.172 1 86 89 ARG A O 1
ATOM 729 N N . ALA A 1 90 ? 17.156 15.523 23.469 1 89.44 90 ALA A N 1
ATOM 730 C CA . ALA A 1 90 ? 16.062 15.289 22.516 1 89.44 90 ALA A CA 1
ATOM 731 C C . ALA A 1 90 ? 15.914 16.469 21.562 1 89.44 90 ALA A C 1
ATOM 733 O O . ALA A 1 90 ? 16.156 17.625 21.938 1 89.44 90 ALA A O 1
ATOM 734 N N . MET A 1 91 ? 15.633 16.188 20.359 1 95.38 91 MET A N 1
ATOM 735 C CA . MET A 1 91 ? 15.344 17.219 19.375 1 95.38 91 MET A CA 1
ATOM 736 C C . MET A 1 91 ? 13.852 17.266 19.062 1 95.38 91 MET A C 1
ATOM 738 O O . MET A 1 91 ? 13.203 16.219 18.922 1 95.38 91 MET A O 1
ATOM 742 N N . ARG A 1 92 ? 13.398 18.453 19 1 97.5 92 ARG A N 1
ATOM 743 C CA . ARG A 1 92 ? 12 18.641 18.609 1 97.5 92 ARG A CA 1
ATOM 744 C C . ARG A 1 92 ? 11.898 19.109 17.156 1 97.5 92 ARG A C 1
ATOM 746 O O . ARG A 1 92 ? 12.703 19.922 16.688 1 97.5 92 ARG A O 1
ATOM 753 N N . ILE A 1 93 ? 10.898 18.562 16.5 1 98.06 93 ILE A N 1
ATOM 754 C CA . ILE A 1 93 ? 10.695 18.828 15.078 1 98.06 93 ILE A CA 1
ATOM 755 C C . ILE A 1 93 ? 9.562 19.844 14.906 1 98.06 93 ILE A C 1
ATOM 757 O O . ILE A 1 93 ? 8.453 19.625 15.406 1 98.06 93 ILE A O 1
ATOM 761 N N . HIS A 1 94 ? 9.883 20.938 14.188 1 98.38 94 HIS A N 1
ATOM 762 C CA . HIS A 1 94 ? 8.922 22.016 14 1 98.38 94 HIS A CA 1
ATOM 763 C C . HIS A 1 94 ? 8.664 22.266 12.516 1 98.38 94 HIS A C 1
ATOM 765 O O . HIS A 1 94 ? 9.539 22.031 11.68 1 98.38 94 HIS A O 1
ATOM 771 N N . LEU A 1 95 ? 7.465 22.781 12.289 1 98.5 95 LEU A N 1
ATOM 772 C CA . LEU A 1 95 ? 7.125 23.188 10.922 1 98.5 95 LEU A CA 1
ATOM 773 C C . LEU A 1 95 ? 7.746 24.531 10.586 1 98.5 95 LEU A C 1
ATOM 775 O O . LEU A 1 95 ? 7.785 25.438 11.43 1 98.5 95 LEU A O 1
ATOM 779 N N . THR A 1 96 ? 8.234 24.641 9.367 1 98.31 96 THR A N 1
ATOM 780 C CA . THR A 1 96 ? 8.586 25.969 8.867 1 98.31 96 THR A CA 1
ATOM 781 C C . THR A 1 96 ? 7.332 26.766 8.555 1 98.31 96 THR A C 1
ATOM 783 O O . THR A 1 96 ? 6.227 26.234 8.523 1 98.31 96 THR A O 1
ATOM 786 N N . GLY A 1 97 ? 7.504 28.094 8.398 1 97.81 97 GLY A N 1
ATOM 787 C CA . GLY A 1 97 ? 6.395 28.922 7.977 1 97.81 97 GLY A CA 1
ATOM 788 C C . GLY A 1 97 ? 5.75 28.469 6.684 1 97.81 97 GLY A C 1
ATOM 789 O O . GLY A 1 97 ? 4.523 28.453 6.562 1 97.81 97 GLY A O 1
ATOM 790 N N . MET A 1 98 ? 6.574 28.062 5.875 1 96.06 98 MET A N 1
ATOM 791 C CA . MET A 1 98 ? 6.113 27.531 4.59 1 96.06 98 MET A CA 1
ATOM 792 C C . MET A 1 98 ? 5.215 26.328 4.781 1 96.06 98 MET A C 1
ATOM 794 O O . MET A 1 98 ? 4.133 26.25 4.195 1 96.06 98 MET A O 1
ATOM 798 N N . ALA A 1 99 ? 5.629 25.375 5.543 1 97.56 99 ALA A N 1
ATOM 799 C CA . ALA A 1 99 ? 4.891 24.141 5.773 1 97.56 99 ALA A CA 1
ATOM 800 C C . ALA A 1 99 ? 3.566 24.422 6.484 1 97.56 99 ALA A C 1
ATOM 802 O O . ALA A 1 99 ? 2.557 23.766 6.203 1 97.56 99 ALA A O 1
ATOM 803 N N . LYS A 1 100 ? 3.58 25.391 7.391 1 97.69 100 LYS A N 1
ATOM 804 C CA . LYS A 1 100 ? 2.354 25.766 8.078 1 97.69 100 LYS A CA 1
ATOM 805 C C . LYS A 1 100 ? 1.323 26.328 7.098 1 97.69 100 LYS A C 1
ATOM 807 O O . LYS A 1 100 ? 0.132 26.031 7.207 1 97.69 100 LYS A O 1
ATOM 812 N N . ASN A 1 101 ? 1.792 27.031 6.184 1 96.81 101 ASN A N 1
ATOM 813 C CA . ASN A 1 101 ? 0.911 27.672 5.219 1 96.81 101 ASN A CA 1
ATOM 814 C C . ASN A 1 101 ? 0.327 26.672 4.23 1 96.81 101 ASN A C 1
ATOM 816 O O . ASN A 1 101 ? -0.663 26.953 3.555 1 96.81 101 ASN A O 1
ATOM 820 N N . LEU A 1 102 ? 0.909 25.484 4.18 1 96.44 102 LEU A N 1
ATOM 821 C CA . LEU A 1 102 ? 0.458 24.469 3.24 1 96.44 102 LEU A CA 1
ATOM 822 C C . LEU A 1 102 ? -0.718 23.688 3.814 1 96.44 102 LEU A C 1
ATOM 824 O O . LEU A 1 102 ? -1.403 22.969 3.086 1 96.44 102 LEU A O 1
ATOM 828 N N . GLN A 1 103 ? -0.973 23.781 5.055 1 95.75 103 GLN A N 1
ATOM 829 C CA . GLN A 1 103 ? -1.913 22.922 5.758 1 95.75 103 GLN A CA 1
ATOM 830 C C . GLN A 1 103 ? -3.281 22.938 5.082 1 95.75 103 GLN A C 1
ATOM 832 O O . GLN A 1 103 ? -3.82 21.875 4.734 1 95.75 103 GLN A O 1
ATOM 837 N N . GLY A 1 104 ? -3.822 24.125 4.949 1 95.38 104 GLY A N 1
ATOM 838 C CA . GLY A 1 104 ? -5.16 24.25 4.398 1 95.38 104 GLY A CA 1
ATOM 839 C C . GLY A 1 104 ? -5.305 23.594 3.033 1 95.38 104 GLY A C 1
ATOM 840 O O . GLY A 1 104 ? -6.203 22.781 2.82 1 95.38 104 GLY A O 1
ATOM 841 N N . THR A 1 105 ? -4.418 23.922 2.191 1 95.19 105 THR A N 1
ATOM 842 C CA . THR A 1 105 ? -4.461 23.438 0.812 1 95.19 105 THR A CA 1
ATOM 843 C C . THR A 1 105 ? -4.27 21.938 0.75 1 95.19 105 THR A C 1
ATOM 845 O O . THR A 1 105 ? -5.047 21.234 0.104 1 95.19 105 THR A O 1
ATOM 848 N N . LEU A 1 106 ? -3.322 21.422 1.424 1 94.88 106 LEU A N 1
ATOM 849 C CA . LEU A 1 106 ? -2.982 20.016 1.326 1 94.88 106 LEU A CA 1
ATOM 850 C C . LEU A 1 106 ? -4.035 19.141 2.016 1 94.88 106 LEU A C 1
ATOM 852 O O . LEU A 1 106 ? -4.387 18.078 1.521 1 94.88 106 LEU A O 1
ATOM 856 N N . THR A 1 107 ? -4.547 19.594 3.127 1 94 107 THR A N 1
ATOM 857 C CA . THR A 1 107 ? -5.566 18.812 3.822 1 94 107 THR A CA 1
ATOM 858 C C . THR A 1 107 ? -6.859 18.766 3.018 1 94 107 THR A C 1
ATOM 860 O O . THR A 1 107 ? -7.562 17.766 3.012 1 94 107 THR A O 1
ATOM 863 N N . LYS A 1 108 ? -7.145 19.891 2.367 1 94.12 108 LYS A N 1
ATOM 864 C CA . LYS A 1 108 ? -8.32 19.922 1.5 1 94.12 108 LYS A CA 1
ATOM 865 C C . LYS A 1 108 ? -8.172 18.938 0.344 1 94.12 108 LYS A C 1
ATOM 867 O O . LYS A 1 108 ? -9.125 18.234 0.001 1 94.12 108 LYS A O 1
ATOM 872 N N . GLY A 1 109 ? -7.004 18.938 -0.242 1 92.38 109 GLY A N 1
ATOM 873 C CA . GLY A 1 109 ? -6.727 18 -1.312 1 92.38 109 GLY A CA 1
ATOM 874 C C . GLY A 1 109 ? -6.836 16.547 -0.875 1 92.38 109 GLY A C 1
ATOM 875 O O . GLY A 1 109 ? -7.461 15.734 -1.559 1 92.38 109 GLY A O 1
ATOM 876 N N . ALA A 1 110 ? -6.262 16.234 0.26 1 92.44 110 ALA A N 1
ATOM 877 C CA . ALA A 1 110 ? -6.309 14.875 0.793 1 92.44 110 ALA A CA 1
ATOM 878 C C . ALA A 1 110 ? -7.742 14.453 1.095 1 92.44 110 ALA A C 1
ATOM 880 O O . ALA A 1 110 ? -8.141 13.328 0.784 1 92.44 110 ALA A O 1
ATOM 881 N N . LYS A 1 111 ? -8.477 15.344 1.646 1 92.81 111 LYS A N 1
ATOM 882 C CA . LYS A 1 111 ? -9.875 15.062 1.964 1 92.81 111 LYS A CA 1
ATOM 883 C C . LYS A 1 111 ? -10.688 14.812 0.696 1 92.81 111 LYS A C 1
ATOM 885 O O . LYS A 1 111 ? -11.602 13.984 0.688 1 92.81 111 LYS A O 1
ATOM 890 N N . SER A 1 112 ? -10.383 15.555 -0.324 1 93.62 112 SER A N 1
ATOM 891 C CA . SER A 1 112 ? -11.086 15.398 -1.595 1 93.62 112 SER A CA 1
ATOM 892 C C . SER A 1 112 ? -10.859 14.008 -2.184 1 93.62 112 SER A C 1
ATOM 894 O O . SER A 1 112 ? -11.773 13.414 -2.76 1 93.62 112 SER A O 1
ATOM 896 N N . VAL A 1 113 ? -9.672 13.516 -2.074 1 93.75 113 VAL A N 1
ATOM 897 C CA . VAL A 1 113 ? -9.344 12.188 -2.57 1 93.75 113 VAL A CA 1
ATOM 898 C C . VAL A 1 113 ? -10.172 11.141 -1.825 1 93.75 113 VAL A C 1
ATOM 900 O O . VAL A 1 113 ? -10.789 10.273 -2.447 1 93.75 113 VAL A O 1
ATOM 903 N N . VAL A 1 114 ? -10.219 11.234 -0.518 1 94.25 114 VAL A N 1
ATOM 904 C CA . VAL A 1 114 ? -10.953 10.281 0.303 1 94.25 114 VAL A CA 1
ATOM 905 C C . VAL A 1 114 ? -12.445 10.367 -0.013 1 94.25 114 VAL A C 1
ATOM 907 O O . VAL A 1 114 ? -13.117 9.344 -0.161 1 94.25 114 VAL A O 1
ATOM 910 N N . LYS A 1 115 ? -12.867 11.602 -0.163 1 94.12 115 LYS A N 1
ATOM 911 C CA . LYS A 1 115 ? -14.273 11.812 -0.48 1 94.12 115 LYS A CA 1
ATOM 912 C C . LYS A 1 115 ? -14.641 11.164 -1.812 1 94.12 115 LYS A C 1
ATOM 914 O O . LYS A 1 115 ? -15.688 10.516 -1.928 1 94.12 115 LYS A O 1
ATOM 919 N N . SER A 1 116 ? -13.805 11.328 -2.785 1 95 116 SER A N 1
ATOM 920 C CA . SER A 1 116 ? -14.07 10.758 -4.102 1 95 116 SER A CA 1
ATOM 921 C C . SER A 1 116 ? -14.109 9.234 -4.043 1 95 116 SER A C 1
ATOM 923 O O . SER A 1 116 ? -14.914 8.602 -4.73 1 95 116 SER A O 1
ATOM 925 N N . ALA A 1 117 ? -13.266 8.648 -3.242 1 95.75 117 ALA A N 1
ATOM 926 C CA . ALA A 1 117 ? -13.227 7.195 -3.098 1 95.75 117 ALA A CA 1
ATOM 927 C C . ALA A 1 117 ? -14.539 6.668 -2.512 1 95.75 117 ALA A C 1
ATOM 929 O O . ALA A 1 117 ? -14.953 5.551 -2.816 1 95.75 117 ALA A O 1
ATOM 930 N N . PHE A 1 118 ? -15.219 7.469 -1.712 1 95.94 118 PHE A N 1
ATOM 931 C CA . PHE A 1 118 ? -16.406 7.027 -0.996 1 95.94 118 PHE A CA 1
ATOM 932 C C . PHE A 1 118 ? -17.672 7.492 -1.708 1 95.94 118 PHE A C 1
ATOM 934 O O . PHE A 1 118 ? -18.781 7.41 -1.153 1 95.94 118 PHE A O 1
ATOM 941 N N . ASP A 1 119 ? -17.484 8.086 -2.881 1 95.38 119 ASP A N 1
ATOM 942 C CA . ASP A 1 119 ? -18.656 8.516 -3.635 1 95.38 119 ASP A CA 1
ATOM 943 C C . ASP A 1 119 ? -19.656 7.383 -3.775 1 95.38 119 ASP A C 1
ATOM 945 O O . ASP A 1 119 ? -19.312 6.273 -4.176 1 95.38 119 ASP A O 1
ATOM 949 N N . GLY A 1 120 ? -20.875 7.598 -3.338 1 94.62 120 GLY A N 1
ATOM 950 C CA . GLY A 1 120 ? -21.938 6.621 -3.463 1 94.62 120 GLY A CA 1
ATOM 951 C C . GLY A 1 120 ? -21.984 5.629 -2.314 1 94.62 120 GLY A C 1
ATOM 952 O O . GLY A 1 120 ? -22.75 4.66 -2.352 1 94.62 120 GLY A O 1
ATOM 953 N N . VAL A 1 121 ? -21.156 5.848 -1.309 1 94.56 121 VAL A N 1
ATOM 954 C CA . VAL A 1 121 ? -21.109 4.945 -0.162 1 94.56 121 VAL A CA 1
ATOM 955 C C . VAL A 1 121 ? -21.828 5.594 1.025 1 94.56 121 VAL A C 1
ATOM 957 O O . VAL A 1 121 ? -21.531 6.734 1.388 1 94.56 121 VAL A O 1
ATOM 960 N N . LYS A 1 122 ? -22.766 4.91 1.623 1 94.69 122 LYS A N 1
ATOM 961 C CA . LYS A 1 122 ? -23.516 5.402 2.781 1 94.69 122 LYS A CA 1
ATOM 962 C C . LYS A 1 122 ? -22.609 5.523 4.004 1 94.69 122 LYS A C 1
ATOM 964 O O . LYS A 1 122 ? -21.656 4.742 4.164 1 94.69 122 LYS A O 1
ATOM 969 N N . LYS A 1 123 ? -22.922 6.395 4.891 1 92.81 123 LYS A N 1
ATOM 970 C CA . LYS A 1 123 ? -22.141 6.656 6.094 1 92.81 123 LYS A CA 1
ATOM 971 C C . LYS A 1 123 ? -22.016 5.406 6.965 1 92.81 123 LYS A C 1
ATOM 973 O O . LYS A 1 123 ? -20.953 5.121 7.512 1 92.81 123 LYS A O 1
ATOM 978 N N . LYS A 1 124 ? -23.047 4.738 7.051 1 93.12 124 LYS A N 1
ATOM 979 C CA . LYS A 1 124 ? -23.047 3.523 7.863 1 93.12 124 LYS A CA 1
ATOM 980 C C . LYS A 1 124 ? -22.078 2.486 7.305 1 93.12 124 LYS A C 1
ATOM 982 O O . LYS A 1 124 ? -21.375 1.808 8.062 1 93.12 124 LYS A O 1
ATOM 987 N N . ASP A 1 125 ? -22.016 2.408 6.012 1 94.12 125 ASP A N 1
ATOM 988 C CA . ASP A 1 125 ? -21.109 1.459 5.363 1 94.12 125 ASP A CA 1
ATOM 989 C C . ASP A 1 125 ? -19.656 1.874 5.543 1 94.12 125 ASP A C 1
ATOM 991 O O . ASP A 1 125 ? -18.781 1.023 5.719 1 94.12 125 ASP A O 1
ATOM 995 N N . ARG A 1 126 ? -19.438 3.176 5.562 1 93.56 126 ARG A N 1
ATOM 996 C CA . ARG A 1 126 ? -18.094 3.693 5.777 1 93.56 126 ARG A CA 1
ATOM 997 C C . ARG A 1 126 ? -17.594 3.334 7.168 1 93.56 126 ARG A C 1
ATOM 999 O O . ARG A 1 126 ? -16.453 2.895 7.324 1 93.56 126 ARG A O 1
ATOM 1006 N N . LYS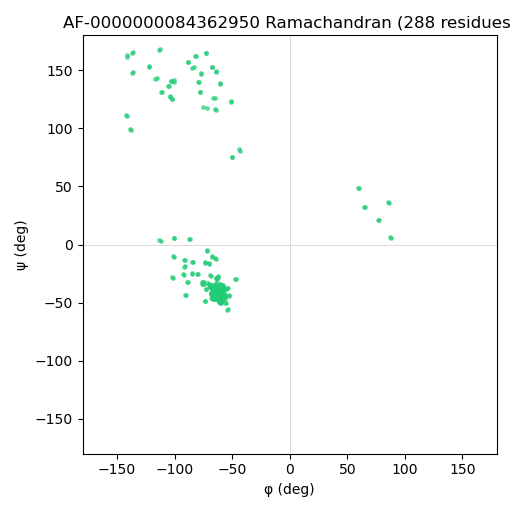 A 1 127 ? -18.438 3.518 8.102 1 93.31 127 LYS A N 1
ATOM 1007 C CA . LYS A 1 127 ? -18.078 3.193 9.477 1 93.31 127 LYS A CA 1
ATOM 1008 C C . LYS A 1 127 ? -17.766 1.705 9.633 1 93.31 127 LYS A C 1
ATOM 1010 O O . LYS A 1 127 ? -16.781 1.328 10.266 1 93.31 127 LYS A O 1
ATOM 1015 N N . ALA A 1 128 ? -18.609 0.908 9.055 1 93.56 128 ALA A N 1
ATOM 1016 C CA . ALA A 1 128 ? -18.422 -0.54 9.102 1 93.56 128 ALA A CA 1
ATOM 1017 C C . ALA A 1 128 ? -17.109 -0.941 8.438 1 93.56 128 ALA A C 1
ATOM 1019 O O . ALA A 1 128 ? -16.391 -1.812 8.938 1 93.56 128 ALA A O 1
ATOM 1020 N N . LEU A 1 129 ? -16.797 -0.292 7.352 1 94.94 129 LEU A N 1
ATOM 1021 C CA . LEU A 1 129 ? -15.555 -0.546 6.645 1 94.94 129 LEU A CA 1
ATOM 1022 C C . LEU A 1 129 ? -14.352 -0.245 7.535 1 94.94 129 LEU A C 1
ATOM 1024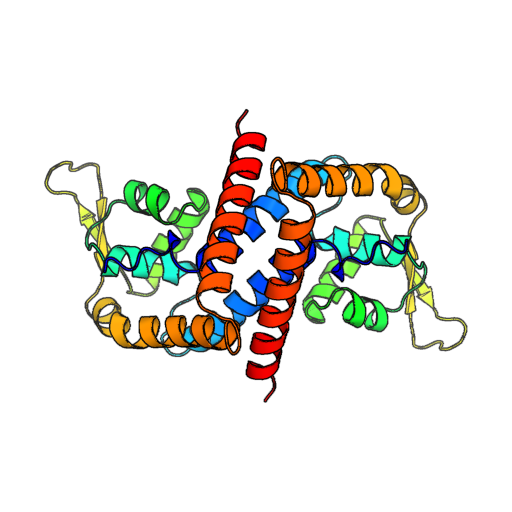 O O . LEU A 1 129 ? -13.453 -1.075 7.672 1 94.94 129 LEU A O 1
ATOM 1028 N N . MET A 1 130 ? -14.367 0.865 8.141 1 94.94 130 MET A N 1
ATOM 1029 C CA . MET A 1 130 ? -13.25 1.289 8.992 1 94.94 130 MET A CA 1
ATOM 1030 C C . MET A 1 130 ? -13.062 0.335 10.164 1 94.94 130 MET A C 1
ATOM 1032 O O . MET A 1 130 ? -11.938 -0.006 10.523 1 94.94 130 MET A O 1
ATOM 1036 N N . GLU A 1 131 ? -14.148 -0.082 10.719 1 94.88 131 GLU A N 1
ATOM 1037 C CA . GLU A 1 131 ? -14.086 -1.015 11.844 1 94.88 131 GLU A CA 1
ATOM 1038 C C . GLU A 1 131 ? -13.453 -2.34 11.422 1 94.88 131 GLU A C 1
ATOM 1040 O O . GLU A 1 131 ? -12.633 -2.902 12.141 1 94.88 131 GLU A O 1
ATOM 1045 N N . LEU A 1 132 ? -13.836 -2.803 10.289 1 95.75 132 LEU A N 1
ATOM 1046 C CA . LEU A 1 132 ? -13.305 -4.066 9.797 1 95.75 132 LEU A CA 1
ATOM 1047 C C . LEU A 1 132 ? -11.828 -3.939 9.445 1 95.75 132 LEU A C 1
ATOM 1049 O O . LEU A 1 132 ? -11.031 -4.828 9.75 1 95.75 132 LEU A O 1
ATOM 1053 N N . LEU A 1 133 ? -11.453 -2.816 8.805 1 96.38 133 LEU A N 1
ATOM 1054 C CA . LEU A 1 133 ? -10.055 -2.576 8.477 1 96.38 133 LEU A CA 1
ATOM 1055 C C . LEU A 1 133 ? -9.195 -2.539 9.734 1 96.38 133 LEU A C 1
ATOM 1057 O O . LEU A 1 133 ? -8.125 -3.141 9.773 1 96.38 133 LEU A O 1
ATOM 1061 N N . GLU A 1 134 ? -9.688 -1.903 10.734 1 94.75 134 GLU A N 1
ATOM 1062 C CA . GLU A 1 134 ? -8.961 -1.815 11.992 1 94.75 134 GLU A CA 1
ATOM 1063 C C . GLU A 1 134 ? -8.844 -3.184 12.664 1 94.75 134 GLU A C 1
ATOM 1065 O O . GLU A 1 134 ? -7.812 -3.5 13.258 1 94.75 134 GLU A O 1
ATOM 1070 N N . HIS A 1 135 ? -9.891 -3.961 12.586 1 96 135 HIS A N 1
ATOM 1071 C CA . HIS A 1 135 ? -9.852 -5.324 13.102 1 96 135 HIS A CA 1
ATOM 1072 C C . HIS A 1 135 ? -8.789 -6.156 12.398 1 96 135 HIS A C 1
ATOM 1074 O O . HIS A 1 135 ? -8.031 -6.887 13.047 1 96 135 HIS A O 1
ATOM 1080 N N . MET A 1 136 ? -8.703 -6.027 11.125 1 96.38 136 MET A N 1
ATOM 1081 C CA . MET A 1 136 ? -7.707 -6.75 10.336 1 96.38 136 MET A CA 1
ATOM 1082 C C . MET A 1 136 ? -6.297 -6.316 10.719 1 96.38 136 MET A C 1
ATOM 1084 O O . MET A 1 136 ? -5.395 -7.148 10.828 1 96.38 136 MET A O 1
ATOM 1088 N N . ILE A 1 137 ? -6.117 -5.043 10.891 1 95.19 137 ILE A N 1
ATOM 1089 C CA . ILE A 1 137 ? -4.828 -4.504 11.305 1 95.19 137 ILE A CA 1
ATOM 1090 C C . ILE A 1 137 ? -4.43 -5.102 12.656 1 95.19 137 ILE A C 1
ATOM 1092 O O . ILE A 1 137 ? -3.301 -5.57 12.82 1 95.19 137 ILE A O 1
ATOM 1096 N N . GLY A 1 138 ? -5.367 -5.141 13.578 1 94.94 138 GLY A N 1
ATOM 1097 C CA . GLY A 1 138 ? -5.102 -5.75 14.867 1 94.94 138 GLY A CA 1
ATOM 1098 C C . GLY A 1 138 ? -4.691 -7.207 14.773 1 94.94 138 GLY A C 1
ATOM 1099 O O . GLY A 1 138 ? -3.771 -7.645 15.469 1 94.94 138 GLY A O 1
ATOM 1100 N N . ASN A 1 139 ? -5.336 -7.961 13.953 1 95.69 139 ASN A N 1
ATOM 1101 C CA . ASN A 1 139 ? -5.035 -9.375 13.758 1 95.69 139 ASN A CA 1
ATOM 1102 C C . ASN A 1 139 ? -3.627 -9.578 13.203 1 95.69 139 ASN A C 1
ATOM 1104 O O . ASN A 1 139 ? -2.896 -10.461 13.656 1 95.69 139 ASN A O 1
ATOM 1108 N N . LEU A 1 140 ? -3.236 -8.719 12.219 1 94.56 140 LEU A N 1
ATOM 1109 C CA . LEU A 1 140 ? -1.938 -8.891 11.578 1 94.56 140 LEU A CA 1
ATOM 1110 C C . LEU A 1 140 ? -0.812 -8.414 12.492 1 94.56 140 LEU A C 1
ATOM 1112 O O . LEU A 1 140 ? 0.289 -8.969 12.461 1 94.56 140 LEU A O 1
ATOM 1116 N N . GLU A 1 141 ? -1.081 -7.398 13.258 1 91.69 141 GLU A N 1
ATOM 1117 C CA . GLU A 1 141 ? -0.08 -6.91 14.203 1 91.69 141 GLU A CA 1
ATOM 1118 C C . GLU A 1 141 ? 0.188 -7.938 15.297 1 91.69 141 GLU A C 1
ATOM 1120 O O . GLU A 1 141 ? 1.318 -8.062 15.773 1 91.69 141 GLU A O 1
ATOM 1125 N N . LYS A 1 142 ? -0.826 -8.609 15.656 1 87.06 142 LYS A N 1
ATOM 1126 C CA . LYS A 1 142 ? -0.693 -9.664 16.672 1 87.06 142 LYS A CA 1
ATOM 1127 C C . LYS A 1 142 ? 0.101 -10.844 16.125 1 87.06 142 LYS A C 1
ATOM 1129 O O . LYS A 1 142 ? 0.871 -11.469 16.859 1 87.06 142 LYS A O 1
ATOM 1134 N N . ALA A 1 143 ? -0.106 -11.109 14.93 1 79 143 ALA A N 1
ATOM 1135 C CA . ALA A 1 143 ? 0.594 -12.227 14.297 1 79 143 ALA A CA 1
ATOM 1136 C C . ALA A 1 143 ? 2.08 -11.922 14.141 1 79 143 ALA A C 1
ATOM 1138 O O . ALA A 1 143 ? 2.904 -12.844 14.078 1 79 143 ALA A O 1
ATOM 1139 N N . GLU A 1 144 ? 2.535 -10.719 13.891 1 70.19 144 GLU A N 1
ATOM 1140 C CA . GLU A 1 144 ? 3.926 -10.312 13.719 1 70.19 144 GLU A CA 1
ATOM 1141 C C . GLU A 1 144 ? 4.656 -10.266 15.055 1 70.19 144 GLU A C 1
ATOM 1143 O O . GLU A 1 144 ? 5.887 -10.32 15.102 1 70.19 144 GLU A O 1
ATOM 1148 N N . LYS A 1 145 ? 3.912 -9.898 16.047 1 57.75 145 LYS A N 1
ATOM 1149 C CA . LYS A 1 145 ? 4.613 -9.852 17.328 1 57.75 145 LYS A CA 1
ATOM 1150 C C . LYS A 1 145 ? 5.094 -11.234 17.75 1 57.75 145 LYS A C 1
ATOM 1152 O O . LYS A 1 145 ? 4.297 -12.164 17.859 1 57.75 145 LYS A O 1
ATOM 1157 N N . PRO A 1 146 ? 6.516 -11.352 17.812 1 46.53 146 PRO A N 1
ATOM 1158 C CA . PRO A 1 146 ? 7.078 -12.578 18.391 1 46.53 146 PRO A CA 1
ATOM 1159 C C . PRO A 1 146 ? 6.402 -12.984 19.688 1 46.53 146 PRO A C 1
ATOM 1161 O O . PRO A 1 146 ? 5.859 -12.133 20.406 1 46.53 146 PRO A O 1
ATOM 1164 N N . MET B 1 1 ? -11.75 18.844 15.141 1 35 1 MET B N 1
ATOM 1165 C CA . MET B 1 1 ? -11.469 17.469 15.508 1 35 1 MET B CA 1
ATOM 1166 C C . MET B 1 1 ? -10.141 17 14.914 1 35 1 MET B C 1
ATOM 1168 O O . MET B 1 1 ? -9.797 17.359 13.789 1 35 1 MET B O 1
ATOM 1172 N N . ALA B 1 2 ? -8.992 16.797 15.664 1 46.16 2 ALA B N 1
ATOM 1173 C CA . ALA B 1 2 ? -7.555 16.562 15.578 1 46.16 2 ALA B CA 1
ATOM 1174 C C . ALA B 1 2 ? -7.23 15.523 14.508 1 46.16 2 ALA B C 1
ATOM 1176 O O . ALA B 1 2 ? -7.688 14.383 14.586 1 46.16 2 ALA B O 1
ATOM 1177 N N . SER B 1 3 ? -7.176 15.961 13.266 1 58.09 3 SER B N 1
ATOM 1178 C CA . SER B 1 3 ? -7.07 15.141 12.07 1 58.09 3 SER B CA 1
ATOM 1179 C C . SER B 1 3 ? -5.941 14.117 12.195 1 58.09 3 SER B C 1
ATOM 1181 O O . SER B 1 3 ? -4.777 14.492 12.352 1 58.09 3 SER B O 1
ATOM 1183 N N . GLU B 1 4 ? -6.285 13.078 13.023 1 66.06 4 GLU B N 1
ATOM 1184 C CA . GLU B 1 4 ? -5.309 12.016 13.219 1 66.06 4 GLU B CA 1
ATOM 1185 C C . GLU B 1 4 ? -5.176 11.148 11.969 1 66.06 4 GLU B C 1
ATOM 1187 O O . GLU B 1 4 ? -6.168 10.609 11.469 1 66.06 4 GLU B O 1
ATOM 1192 N N . PRO B 1 5 ? -3.918 11.211 11.453 1 68 5 PRO B N 1
ATOM 1193 C CA . PRO B 1 5 ? -3.725 10.422 10.234 1 68 5 PRO B CA 1
ATOM 1194 C C . PRO B 1 5 ? -4.289 9.008 10.352 1 68 5 PRO B C 1
ATOM 1196 O O . PRO B 1 5 ? -4.812 8.461 9.375 1 68 5 PRO B O 1
ATOM 1199 N N . GLU B 1 6 ? -4.266 8.531 11.586 1 68.88 6 GLU B N 1
ATOM 1200 C CA . GLU B 1 6 ? -4.699 7.148 11.766 1 68.88 6 GLU B CA 1
ATOM 1201 C C . GLU B 1 6 ? -6.211 7.02 11.586 1 68.88 6 GLU B C 1
ATOM 1203 O O . GLU B 1 6 ? -6.734 5.914 11.453 1 68.88 6 GLU B O 1
ATOM 1208 N N . LYS B 1 7 ? -6.742 8.117 11.445 1 77.94 7 LYS B N 1
ATOM 1209 C CA . LYS B 1 7 ? -8.195 8.086 11.305 1 77.94 7 LYS B CA 1
ATOM 1210 C C . LYS B 1 7 ? -8.609 8.234 9.844 1 77.94 7 LYS B C 1
ATOM 1212 O O . LYS B 1 7 ? -9.781 8.055 9.5 1 77.94 7 LYS B O 1
ATOM 1217 N N . SER B 1 8 ? -7.68 8.547 9.055 1 87.94 8 SER B N 1
ATOM 1218 C CA . SER B 1 8 ? -7.988 8.664 7.629 1 87.94 8 SER B CA 1
ATOM 1219 C C . SER B 1 8 ? -8.086 7.293 6.973 1 87.94 8 SER B C 1
ATOM 1221 O O . SER B 1 8 ? -7.242 6.426 7.199 1 87.94 8 SER B O 1
ATOM 1223 N N . PRO B 1 9 ? -9.18 7.09 6.211 1 91.81 9 PRO B N 1
ATOM 1224 C CA . PRO B 1 9 ? -9.32 5.82 5.484 1 91.81 9 PRO B CA 1
ATOM 1225 C C . PRO B 1 9 ? -8.109 5.512 4.609 1 91.81 9 PRO B C 1
ATOM 1227 O O . PRO B 1 9 ? -7.664 4.359 4.547 1 91.81 9 PRO B O 1
ATOM 1230 N N . ALA B 1 10 ? -7.566 6.562 4.012 1 93.12 10 ALA B N 1
ATOM 1231 C CA . ALA B 1 10 ? -6.391 6.371 3.168 1 93.12 10 ALA B CA 1
ATOM 1232 C C . ALA B 1 10 ? -5.203 5.875 3.988 1 93.12 10 ALA B C 1
ATOM 1234 O O . ALA B 1 10 ? -4.488 4.961 3.568 1 93.12 10 ALA B O 1
ATOM 1235 N N . TYR B 1 11 ? -5.051 6.395 5.121 1 90.62 11 TYR B N 1
ATOM 1236 C CA . TYR B 1 11 ? -3.961 5.988 6.004 1 90.62 11 TYR B CA 1
ATOM 1237 C C . TYR B 1 11 ? -4.156 4.559 6.488 1 90.62 11 TYR B C 1
ATOM 1239 O O . TYR B 1 11 ? -3.217 3.76 6.484 1 90.62 11 TYR B O 1
ATOM 1247 N N . VAL B 1 12 ? -5.328 4.25 6.891 1 92.75 12 VAL B N 1
ATOM 1248 C CA . VAL B 1 12 ? -5.633 2.924 7.418 1 92.75 12 VAL B CA 1
ATOM 1249 C C . VAL B 1 12 ? -5.402 1.87 6.34 1 92.75 12 VAL B C 1
ATOM 1251 O O . VAL B 1 12 ? -4.797 0.828 6.598 1 92.75 12 VAL B O 1
ATOM 1254 N N . ILE B 1 13 ? -5.84 2.176 5.176 1 95.56 13 ILE B N 1
ATOM 1255 C CA . ILE B 1 13 ? -5.672 1.259 4.055 1 95.56 13 ILE B CA 1
ATOM 1256 C C . ILE B 1 13 ? -4.188 1.093 3.738 1 95.56 13 ILE B C 1
ATOM 1258 O O . ILE B 1 13 ? -3.715 -0.025 3.518 1 95.56 13 ILE B O 1
ATOM 1262 N N . ASN B 1 14 ? -3.465 2.162 3.725 1 93.12 14 ASN B N 1
ATOM 1263 C CA . ASN B 1 14 ? -2.029 2.098 3.469 1 93.12 14 ASN B CA 1
ATOM 1264 C C . ASN B 1 14 ? -1.303 1.301 4.547 1 93.12 14 ASN B C 1
ATOM 1266 O O . ASN B 1 14 ? -0.386 0.534 4.246 1 93.12 14 ASN B O 1
ATOM 1270 N N . HIS B 1 15 ? -1.683 1.545 5.75 1 91.56 15 HIS B N 1
ATOM 1271 C CA . HIS B 1 15 ? -1.092 0.806 6.859 1 91.56 15 HIS B CA 1
ATOM 1272 C C . HIS B 1 15 ? -1.371 -0.688 6.738 1 91.56 15 HIS B C 1
ATOM 1274 O O . HIS B 1 15 ? -0.459 -1.508 6.867 1 91.56 15 HIS B O 1
ATOM 1280 N N . LEU B 1 16 ? -2.629 -1.049 6.477 1 95.25 16 LEU B N 1
ATOM 1281 C CA . LEU B 1 16 ? -3.012 -2.445 6.293 1 95.25 16 LEU B CA 1
ATOM 1282 C C . LEU B 1 16 ? -2.258 -3.064 5.121 1 95.25 16 LEU B C 1
ATOM 1284 O O . LEU B 1 16 ? -1.791 -4.203 5.211 1 95.25 16 LEU B O 1
ATOM 1288 N N . SER B 1 17 ? -2.15 -2.301 4.047 1 95.44 17 SER B N 1
ATOM 1289 C CA . SER B 1 17 ? -1.411 -2.758 2.875 1 95.44 17 SER B CA 1
ATOM 1290 C C . SER B 1 17 ? 0.036 -3.086 3.229 1 95.44 17 SER B C 1
ATOM 1292 O O . SER B 1 17 ? 0.572 -4.105 2.791 1 95.44 17 SER B O 1
ATOM 1294 N N . ARG B 1 18 ? 0.662 -2.332 4.016 1 92.44 18 ARG B N 1
ATOM 1295 C CA . ARG B 1 18 ? 2.031 -2.574 4.457 1 92.44 18 ARG B CA 1
ATOM 1296 C C . ARG B 1 18 ? 2.121 -3.848 5.293 1 92.44 18 ARG B C 1
ATOM 1298 O O . ARG B 1 18 ? 3.064 -4.629 5.145 1 92.44 18 ARG B O 1
ATOM 1305 N N . LEU B 1 19 ? 1.197 -3.984 6.164 1 93.94 19 LEU B N 1
ATOM 1306 C CA . LEU B 1 19 ? 1.179 -5.176 7.004 1 93.94 19 LEU B CA 1
ATOM 1307 C C . LEU B 1 19 ? 1.014 -6.434 6.156 1 93.94 19 LEU B C 1
ATOM 1309 O O . LEU B 1 19 ? 1.687 -7.441 6.395 1 93.94 19 LEU B O 1
ATOM 1313 N N . PHE B 1 20 ? 0.111 -6.395 5.191 1 95.12 20 PHE B N 1
ATOM 1314 C CA . PHE B 1 20 ? -0.061 -7.52 4.273 1 95.12 20 PHE B CA 1
ATOM 1315 C C . PHE B 1 20 ? 1.24 -7.824 3.541 1 95.12 20 PHE B C 1
ATOM 1317 O O . PHE B 1 20 ? 1.654 -8.977 3.457 1 95.12 20 PHE B O 1
ATOM 1324 N N . THR B 1 21 ? 1.858 -6.812 3.031 1 93.44 21 THR B N 1
ATOM 1325 C CA . THR B 1 21 ? 3.098 -6.969 2.279 1 93.44 21 THR B CA 1
ATOM 1326 C C . THR B 1 21 ? 4.191 -7.57 3.158 1 93.44 21 THR B C 1
ATOM 1328 O O . THR B 1 21 ? 4.895 -8.492 2.742 1 93.44 21 THR B O 1
ATOM 1331 N N . GLN B 1 22 ? 4.289 -7.098 4.32 1 93.06 22 GLN B N 1
ATOM 1332 C CA . GLN B 1 22 ? 5.285 -7.617 5.254 1 93.06 22 GLN B CA 1
ATOM 1333 C C . GLN B 1 22 ? 5.008 -9.078 5.594 1 93.06 22 GLN B C 1
ATOM 1335 O O . GLN B 1 22 ? 5.93 -9.898 5.621 1 93.06 22 GLN B O 1
ATOM 1340 N N . SER B 1 23 ? 3.787 -9.375 5.902 1 93.88 23 SER B N 1
ATOM 1341 C CA . SER B 1 23 ? 3.408 -10.75 6.227 1 93.88 23 SER B CA 1
ATOM 1342 C C . SER B 1 23 ? 3.678 -11.688 5.055 1 93.88 23 SER B C 1
ATOM 1344 O O . SER B 1 23 ? 4.16 -12.805 5.25 1 93.88 23 SER B O 1
ATOM 1346 N N . LEU B 1 24 ? 3.359 -11.195 3.912 1 92.5 24 LEU B N 1
ATOM 1347 C CA . LEU B 1 24 ? 3.623 -11.984 2.717 1 92.5 24 LEU B CA 1
ATOM 1348 C C . LEU B 1 24 ? 5.121 -12.188 2.518 1 92.5 24 LEU B C 1
ATOM 1350 O O . LEU B 1 24 ? 5.562 -13.289 2.174 1 92.5 24 LEU B O 1
ATOM 1354 N N . TYR B 1 25 ? 5.871 -11.172 2.686 1 93.69 25 TYR B N 1
ATOM 1355 C CA . TYR B 1 25 ? 7.324 -11.266 2.584 1 93.69 25 TYR B CA 1
ATOM 1356 C C . TYR B 1 25 ? 7.867 -12.375 3.473 1 93.69 25 TYR B C 1
ATOM 1358 O O . TYR B 1 25 ? 8.68 -13.188 3.033 1 93.69 25 TYR B O 1
ATOM 1366 N N . ASP B 1 26 ? 7.34 -12.406 4.648 1 93.06 26 ASP B N 1
ATOM 1367 C CA . ASP B 1 26 ? 7.805 -13.391 5.617 1 93.06 26 ASP B CA 1
ATOM 1368 C C . ASP B 1 26 ? 7.512 -14.812 5.141 1 93.06 26 ASP B C 1
ATOM 1370 O O . ASP B 1 26 ? 8.25 -15.75 5.461 1 93.06 26 ASP B O 1
ATOM 1374 N N . GLN B 1 27 ? 6.449 -14.938 4.379 1 90.94 27 GLN B N 1
ATOM 1375 C CA . GLN B 1 27 ? 6.074 -16.234 3.844 1 90.94 27 GLN B CA 1
ATOM 1376 C C . GLN B 1 27 ? 6.91 -16.594 2.615 1 90.94 27 GLN B C 1
ATOM 1378 O O . GLN B 1 27 ? 7.152 -17.766 2.336 1 90.94 27 GLN B O 1
ATOM 1383 N N . LEU B 1 28 ? 7.43 -15.57 1.91 1 93.38 28 LEU B N 1
ATOM 1384 C CA . LEU B 1 28 ? 8 -15.781 0.584 1 93.38 28 LEU B CA 1
ATOM 1385 C C . LEU B 1 28 ? 9.523 -15.797 0.644 1 93.38 28 LEU B C 1
ATOM 1387 O O . LEU B 1 28 ? 10.18 -16.453 -0.173 1 93.38 28 LEU B O 1
ATOM 1391 N N . LYS B 1 29 ? 10.062 -15.125 1.576 1 91.44 29 LYS B N 1
ATOM 1392 C CA . LYS B 1 29 ? 11.492 -14.812 1.584 1 91.44 29 LYS B CA 1
ATOM 1393 C C . LYS B 1 29 ? 12.328 -16.094 1.572 1 91.44 29 LYS B C 1
ATOM 1395 O O . LYS B 1 29 ? 13.367 -16.156 0.916 1 91.44 29 LYS B O 1
ATOM 1400 N N . SER B 1 30 ? 11.945 -17.109 2.27 1 92.62 30 SER B N 1
ATOM 1401 C CA . SER B 1 30 ? 12.719 -18.344 2.355 1 92.62 30 SER B CA 1
ATOM 1402 C C . SER B 1 30 ? 12.742 -19.078 1.017 1 92.62 30 SER B C 1
ATOM 1404 O O . SER B 1 30 ? 13.547 -20 0.818 1 92.62 30 SER B O 1
ATOM 1406 N N . HIS B 1 31 ? 11.953 -18.656 0.087 1 93.31 31 HIS B N 1
ATOM 1407 C CA . HIS B 1 31 ? 11.844 -19.344 -1.2 1 93.31 31 HIS B CA 1
ATOM 1408 C C . HIS B 1 31 ? 12.391 -18.469 -2.328 1 93.31 31 HIS B C 1
ATOM 1410 O O . HIS B 1 31 ? 12.203 -18.781 -3.506 1 93.31 31 HIS B O 1
ATOM 1416 N N . GLY B 1 32 ? 12.906 -17.344 -1.913 1 91.81 32 GLY B N 1
ATOM 1417 C CA . GLY B 1 32 ? 13.555 -16.469 -2.885 1 91.81 32 GLY B CA 1
ATOM 1418 C C . GLY B 1 32 ? 12.562 -15.695 -3.738 1 91.81 32 GLY B C 1
ATOM 1419 O O . GLY B 1 32 ? 12.867 -15.336 -4.875 1 91.81 32 GLY B O 1
ATOM 1420 N N . VAL B 1 33 ? 11.383 -15.523 -3.348 1 95.06 33 VAL B N 1
ATOM 1421 C CA . VAL B 1 33 ? 10.344 -14.805 -4.082 1 95.06 33 VAL B CA 1
ATOM 1422 C C . VAL B 1 33 ? 10.008 -13.5 -3.359 1 95.06 33 VAL B C 1
ATOM 1424 O O . VAL B 1 33 ? 9.859 -13.484 -2.135 1 95.06 33 VAL B O 1
ATOM 1427 N N . ALA B 1 34 ? 9.969 -12.414 -4.051 1 93.44 34 ALA B N 1
ATOM 1428 C CA . ALA B 1 34 ? 9.57 -11.125 -3.498 1 93.44 34 ALA B CA 1
ATOM 1429 C C . ALA B 1 34 ? 8.062 -10.93 -3.594 1 93.44 34 ALA B C 1
ATOM 1431 O O . ALA B 1 34 ? 7.414 -11.469 -4.496 1 93.44 34 ALA B O 1
ATOM 1432 N N . PRO B 1 35 ? 7.57 -10.055 -2.729 1 92.44 35 PRO B N 1
ATOM 1433 C CA . PRO B 1 35 ? 6.125 -9.828 -2.752 1 92.44 35 PRO B CA 1
ATOM 1434 C C . PRO B 1 35 ? 5.633 -9.289 -4.094 1 92.44 35 PRO B C 1
ATOM 1436 O O . PRO B 1 35 ? 4.551 -9.672 -4.555 1 92.44 35 PRO B O 1
ATOM 1439 N N . GLY B 1 36 ? 6.461 -8.484 -4.73 1 91.94 36 GLY B N 1
ATOM 1440 C CA . GLY B 1 36 ? 6.078 -7.906 -6.012 1 91.94 36 GLY B CA 1
ATOM 1441 C C . GLY B 1 36 ? 6.031 -8.93 -7.133 1 91.94 36 GLY B C 1
ATOM 1442 O O . GLY B 1 36 ? 5.43 -8.68 -8.18 1 91.94 36 GLY B O 1
ATOM 1443 N N . GLN B 1 37 ? 6.602 -10.016 -6.93 1 94.75 37 GLN B N 1
ATOM 1444 C CA . GLN B 1 37 ? 6.648 -11.078 -7.93 1 94.75 37 GLN B CA 1
ATOM 1445 C C . GLN B 1 37 ? 5.473 -12.039 -7.766 1 94.75 37 GLN B C 1
ATOM 1447 O O . GLN B 1 37 ? 5.133 -12.773 -8.695 1 94.75 37 GLN B O 1
ATOM 1452 N N . PHE B 1 38 ? 4.898 -12.023 -6.648 1 94.19 38 PHE B N 1
ATOM 1453 C CA . PHE B 1 38 ? 3.9 -13.023 -6.285 1 94.19 38 PHE B CA 1
ATOM 1454 C C . PHE B 1 38 ? 2.656 -12.891 -7.152 1 94.19 38 PHE B C 1
ATOM 1456 O O . PHE B 1 38 ? 2.143 -13.883 -7.668 1 94.19 38 PHE B O 1
ATOM 1463 N N . PRO B 1 39 ? 2.172 -11.719 -7.371 1 93.44 39 PRO B N 1
ATOM 1464 C CA . PRO B 1 39 ? 0.998 -11.625 -8.242 1 93.44 39 PRO B CA 1
ATOM 1465 C C . PRO B 1 39 ? 1.253 -12.188 -9.641 1 93.44 39 PRO B C 1
ATOM 1467 O O . PRO B 1 39 ? 0.355 -12.781 -10.242 1 93.44 39 PRO B O 1
ATOM 1470 N N . VAL B 1 40 ? 2.416 -12.031 -10.141 1 94.94 40 VAL B N 1
ATOM 1471 C CA . VAL B 1 40 ? 2.773 -12.562 -11.445 1 94.94 40 VAL B CA 1
ATOM 1472 C C . VAL B 1 40 ? 2.781 -14.086 -11.398 1 94.94 40 VAL B C 1
ATOM 1474 O O . VAL B 1 40 ? 2.232 -14.75 -12.289 1 94.94 40 VAL B O 1
ATOM 1477 N N . LEU B 1 41 ? 3.406 -14.609 -10.383 1 96.06 41 LEU B N 1
ATOM 1478 C CA . LEU B 1 41 ? 3.424 -16.047 -10.195 1 96.06 41 LEU B CA 1
ATOM 1479 C C . LEU B 1 41 ? 2.008 -16.609 -10.141 1 96.06 41 LEU B C 1
ATOM 1481 O O . LEU B 1 41 ? 1.716 -17.641 -10.758 1 96.06 41 LEU B O 1
ATOM 1485 N N . MET B 1 42 ? 1.198 -15.969 -9.461 1 94.56 42 MET B N 1
ATOM 1486 C CA . MET B 1 42 ? -0.187 -16.406 -9.32 1 94.56 42 MET B CA 1
ATOM 1487 C C . MET B 1 42 ? -0.868 -16.5 -10.688 1 94.56 42 MET B C 1
ATOM 1489 O O . MET B 1 42 ? -1.599 -17.453 -10.953 1 94.56 42 MET B O 1
ATOM 1493 N N . CYS B 1 43 ? -0.668 -15.5 -11.469 1 94.38 43 CYS B N 1
ATOM 1494 C CA . CYS B 1 43 ? -1.245 -15.508 -12.812 1 94.38 43 CYS B CA 1
ATOM 1495 C C . CYS B 1 43 ? -0.71 -16.672 -13.633 1 94.38 43 CYS B C 1
ATOM 1497 O O . CYS B 1 43 ? -1.48 -17.391 -14.273 1 94.38 43 CYS B O 1
ATOM 1499 N N . LEU B 1 44 ? 0.559 -16.906 -13.539 1 96.62 44 LEU B N 1
ATOM 1500 C CA . LEU B 1 44 ? 1.204 -17.922 -14.367 1 96.62 44 LEU B CA 1
ATOM 1501 C C . LEU B 1 44 ? 0.892 -19.328 -13.844 1 96.62 44 LEU B C 1
ATOM 1503 O O . LEU B 1 44 ? 0.86 -20.281 -14.617 1 96.62 44 LEU B O 1
ATOM 1507 N N . TRP B 1 45 ? 0.727 -19.453 -12.562 1 95.75 45 TRP B N 1
ATOM 1508 C CA . TRP B 1 45 ? 0.27 -20.719 -12.008 1 95.75 45 TRP B CA 1
ATOM 1509 C C . TRP B 1 45 ? -1.133 -21.047 -12.5 1 95.75 45 TRP B C 1
ATOM 1511 O O . TRP B 1 45 ? -1.472 -22.234 -12.672 1 95.75 45 TRP B O 1
ATOM 1521 N N . ASP B 1 46 ? -1.93 -20.078 -12.695 1 93.88 46 ASP B N 1
ATOM 1522 C CA . ASP B 1 46 ? -3.279 -20.25 -13.227 1 93.88 46 ASP B CA 1
ATOM 1523 C C . ASP B 1 46 ? -3.246 -20.578 -14.719 1 93.88 46 ASP B C 1
ATOM 1525 O O . ASP B 1 46 ? -3.951 -21.484 -15.172 1 93.88 46 ASP B O 1
ATOM 1529 N N . GLN B 1 47 ? -2.486 -19.797 -15.445 1 95.25 47 GLN B N 1
ATOM 1530 C CA . GLN B 1 47 ? -2.289 -19.984 -16.875 1 95.25 47 GLN B CA 1
ATOM 1531 C C . GLN B 1 47 ? -0.849 -19.688 -17.281 1 95.25 47 GLN B C 1
ATOM 1533 O O . GLN B 1 47 ? -0.456 -18.531 -17.375 1 95.25 47 GLN B O 1
ATOM 1538 N N . ASP B 1 48 ? -0.172 -20.766 -17.641 1 96.31 48 ASP B N 1
ATOM 1539 C CA . ASP B 1 48 ? 1.223 -20.625 -18.047 1 96.31 48 ASP B CA 1
ATOM 1540 C C . ASP B 1 48 ? 1.327 -20.078 -19.469 1 96.31 48 ASP B C 1
ATOM 1542 O O . ASP B 1 48 ? 0.426 -20.297 -20.297 1 96.31 48 ASP B O 1
ATOM 1546 N N . GLY B 1 49 ? 2.371 -19.312 -19.656 1 96.69 49 GLY B N 1
ATOM 1547 C CA . GLY B 1 49 ? 2.637 -18.859 -21.016 1 96.69 49 GLY B CA 1
ATOM 1548 C C . GLY B 1 49 ? 1.889 -17.594 -21.375 1 96.69 49 GLY B C 1
ATOM 1549 O O . GLY B 1 49 ? 1.415 -17.453 -22.5 1 96.69 49 GLY B O 1
ATOM 1550 N N . LEU B 1 50 ? 1.703 -16.719 -20.516 1 95.56 50 LEU B N 1
ATOM 1551 C CA . LEU B 1 50 ? 1.065 -15.43 -20.781 1 95.56 50 LEU B CA 1
ATOM 1552 C C . LEU B 1 50 ? 2.07 -14.43 -21.344 1 95.56 50 LEU B C 1
ATOM 1554 O O . LEU B 1 50 ? 3.268 -14.516 -21.047 1 95.56 50 LEU B O 1
ATOM 1558 N N . THR B 1 51 ? 1.533 -13.492 -22.125 1 94.94 51 THR B N 1
ATOM 1559 C CA . THR B 1 51 ? 2.369 -12.391 -22.594 1 94.94 51 THR B CA 1
ATOM 1560 C C . THR B 1 51 ? 2.48 -11.305 -21.516 1 94.94 51 THR B C 1
ATOM 1562 O O . THR B 1 51 ? 1.704 -11.281 -20.562 1 94.94 51 THR B O 1
ATOM 1565 N N . GLN B 1 52 ? 3.461 -10.469 -21.672 1 94.5 52 GLN B N 1
ATOM 1566 C CA . GLN B 1 52 ? 3.602 -9.344 -20.75 1 94.5 52 GLN B CA 1
ATOM 1567 C C . GLN B 1 52 ? 2.336 -8.492 -20.734 1 94.5 52 GLN B C 1
ATOM 1569 O O . GLN B 1 52 ? 1.919 -8.023 -19.672 1 94.5 52 GLN B O 1
ATOM 1574 N N . ARG B 1 53 ? 1.73 -8.32 -21.859 1 91.75 53 ARG B N 1
ATOM 1575 C CA . ARG B 1 53 ? 0.501 -7.543 -21.953 1 91.75 53 ARG B CA 1
ATOM 1576 C C . ARG B 1 53 ? -0.63 -8.195 -21.172 1 91.75 53 ARG B C 1
ATOM 1578 O O . ARG B 1 53 ? -1.344 -7.523 -20.422 1 91.75 53 ARG B O 1
ATOM 1585 N N . GLU B 1 54 ? -0.771 -9.43 -21.328 1 91.88 54 GLU B N 1
ATOM 1586 C CA . GLU B 1 54 ? -1.804 -10.164 -20.609 1 91.88 54 GLU B CA 1
ATOM 1587 C C . GLU B 1 54 ? -1.577 -10.102 -19.109 1 91.88 54 GLU B C 1
ATOM 1589 O O . GLU B 1 54 ? -2.529 -9.969 -18.328 1 91.88 54 GLU B O 1
ATOM 1594 N N . LEU B 1 55 ? -0.329 -10.211 -18.719 1 93.44 55 LEU B N 1
ATOM 1595 C CA . LEU B 1 55 ? 0.011 -10.125 -17.297 1 93.44 55 LEU B CA 1
ATOM 1596 C C . LEU B 1 55 ? -0.291 -8.734 -16.75 1 93.44 55 LEU B C 1
ATOM 1598 O O . LEU B 1 55 ? -0.813 -8.602 -15.648 1 93.44 55 LEU B O 1
ATOM 1602 N N . TYR B 1 56 ? 0.052 -7.754 -17.531 1 89.81 56 TYR B N 1
ATOM 1603 C CA . TYR B 1 56 ? -0.237 -6.375 -17.156 1 89.81 56 TYR B CA 1
ATOM 1604 C C . TYR B 1 56 ? -1.729 -6.176 -16.922 1 89.81 56 TYR B C 1
ATOM 1606 O O . TYR B 1 56 ? -2.129 -5.562 -15.922 1 89.81 56 TYR B O 1
ATOM 1614 N N . GLU B 1 57 ? -2.584 -6.723 -17.766 1 87.69 57 GLU B N 1
ATOM 1615 C CA . GLU B 1 57 ? -4.035 -6.574 -17.688 1 87.69 57 GLU B CA 1
ATOM 1616 C C . GLU B 1 57 ? -4.602 -7.301 -16.469 1 87.69 57 GLU B C 1
ATOM 1618 O O . GLU B 1 57 ? -5.609 -6.871 -15.898 1 87.69 57 GLU B O 1
ATOM 1623 N N . ARG B 1 58 ? -3.904 -8.328 -16.031 1 87.81 58 ARG B N 1
ATOM 1624 C CA . ARG B 1 58 ? -4.398 -9.148 -14.938 1 87.81 58 ARG B CA 1
ATOM 1625 C C . ARG B 1 58 ? -3.914 -8.617 -13.594 1 87.81 58 ARG B C 1
ATOM 1627 O O . ARG B 1 58 ? -4.668 -8.602 -12.617 1 87.81 58 ARG B O 1
ATOM 1634 N N . VAL B 1 59 ? -2.701 -8.242 -13.438 1 87.06 59 VAL B N 1
ATOM 1635 C CA . VAL B 1 59 ? -2.09 -7.848 -12.172 1 87.06 59 VAL B CA 1
ATOM 1636 C C . VAL B 1 59 ? -2.381 -6.375 -11.898 1 87.06 59 VAL B C 1
ATOM 1638 O O . VAL B 1 59 ? -2.465 -5.961 -10.734 1 87.06 59 VAL B O 1
ATOM 1641 N N . LYS B 1 60 ? -2.645 -5.523 -12.906 1 80.38 60 LYS B N 1
ATOM 1642 C CA . LYS B 1 60 ? -3.02 -4.113 -12.836 1 80.38 60 LYS B CA 1
ATOM 1643 C C . LYS B 1 60 ? -1.943 -3.295 -12.125 1 80.38 60 LYS B C 1
ATOM 1645 O O . LYS B 1 60 ? -2.244 -2.533 -11.203 1 80.38 60 LYS B O 1
ATOM 1650 N N . ILE B 1 61 ? -0.697 -3.467 -12.523 1 82.12 61 ILE B N 1
ATOM 1651 C CA . ILE B 1 61 ? 0.423 -2.617 -12.133 1 82.12 61 ILE B CA 1
ATOM 1652 C C . ILE B 1 61 ? 0.949 -1.861 -13.352 1 82.12 61 ILE B C 1
ATOM 1654 O O . ILE B 1 61 ? 0.547 -2.139 -14.484 1 82.12 61 ILE B O 1
ATOM 1658 N N . GLU B 1 62 ? 1.763 -0.895 -13.125 1 82.94 62 GLU B N 1
ATOM 1659 C CA . GLU B 1 62 ? 2.328 -0.114 -14.227 1 82.94 62 GLU B CA 1
ATOM 1660 C C . GLU B 1 62 ? 3.213 -0.978 -15.117 1 82.94 62 GLU B C 1
ATOM 1662 O O . GLU B 1 62 ? 3.889 -1.889 -14.633 1 82.94 62 GLU B O 1
ATOM 1667 N N . GLN B 1 63 ? 3.256 -0.63 -16.359 1 88.19 63 GLN B N 1
ATOM 1668 C CA . GLN B 1 63 ? 3.99 -1.4 -17.359 1 88.19 63 GLN B CA 1
ATOM 1669 C C . GLN B 1 63 ? 5.48 -1.442 -17.031 1 88.19 63 GLN B C 1
ATOM 1671 O O . GLN B 1 63 ? 6.117 -2.49 -17.156 1 88.19 63 GLN B O 1
ATOM 1676 N N . ALA B 1 64 ? 5.945 -0.261 -16.703 1 90.69 64 ALA B N 1
ATOM 1677 C CA . ALA B 1 64 ? 7.367 -0.221 -16.375 1 90.69 64 ALA B CA 1
ATOM 1678 C C . ALA B 1 64 ? 7.68 -1.124 -15.18 1 90.69 64 ALA B C 1
ATOM 1680 O O . ALA B 1 64 ? 8.703 -1.81 -15.164 1 90.69 64 ALA B O 1
ATOM 1681 N N . THR B 1 65 ? 6.816 -1.186 -14.227 1 89.56 65 THR B N 1
ATOM 1682 C CA . THR B 1 65 ? 6.957 -2.043 -13.055 1 89.56 65 THR B CA 1
ATOM 1683 C C . THR B 1 65 ? 6.887 -3.516 -13.453 1 89.56 65 THR B C 1
ATOM 1685 O O . THR B 1 65 ? 7.68 -4.328 -12.977 1 89.56 65 THR B O 1
ATOM 1688 N N . MET B 1 66 ? 6 -3.814 -14.281 1 94.12 66 MET B N 1
ATOM 1689 C CA . MET B 1 66 ? 5.852 -5.184 -14.766 1 94.12 66 MET B CA 1
ATOM 1690 C C . MET B 1 66 ? 7.129 -5.66 -15.453 1 94.12 66 MET B C 1
ATOM 1692 O O . MET B 1 66 ? 7.637 -6.738 -15.141 1 94.12 66 MET B O 1
ATOM 1696 N N . SER B 1 67 ? 7.621 -4.824 -16.375 1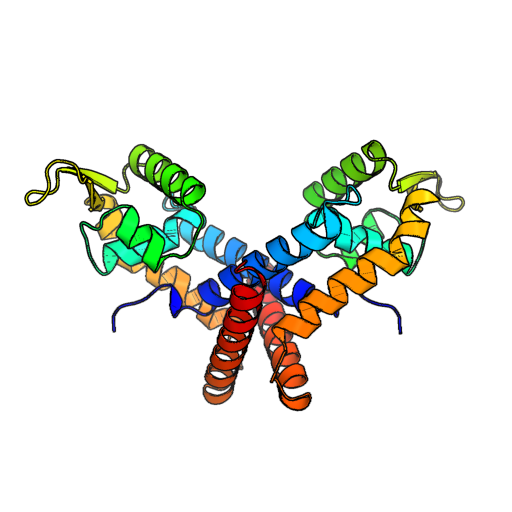 95.62 67 SER B N 1
ATOM 1697 C CA . SER B 1 67 ? 8.836 -5.168 -17.094 1 95.62 67 SER B CA 1
ATOM 1698 C C . SER B 1 67 ? 9.992 -5.441 -16.141 1 95.62 67 SER B C 1
ATOM 1700 O O . SER B 1 67 ? 10.703 -6.441 -16.297 1 95.62 67 SER B O 1
ATOM 1702 N N . ASN B 1 68 ? 10.117 -4.547 -15.18 1 96.56 68 ASN B N 1
ATOM 1703 C CA . ASN B 1 68 ? 11.188 -4.711 -14.195 1 96.56 68 ASN B CA 1
ATOM 1704 C C . ASN B 1 68 ? 10.992 -5.973 -13.359 1 96.56 68 ASN B C 1
ATOM 1706 O O . ASN B 1 68 ? 11.953 -6.684 -13.07 1 96.56 68 ASN B O 1
ATOM 1710 N N . THR B 1 69 ? 9.828 -6.23 -13.008 1 96.62 69 THR B N 1
ATOM 1711 C CA . THR B 1 69 ? 9.508 -7.414 -12.219 1 96.62 69 THR B CA 1
ATOM 1712 C C . THR B 1 69 ? 9.828 -8.688 -12.992 1 96.62 69 THR B C 1
ATOM 1714 O O . THR B 1 69 ? 10.445 -9.609 -12.461 1 96.62 69 THR B O 1
ATOM 1717 N N . LEU B 1 70 ? 9.5 -8.688 -14.242 1 97.56 70 LEU B N 1
ATOM 1718 C CA . LEU B 1 70 ? 9.734 -9.859 -15.07 1 97.56 70 LEU B CA 1
ATOM 1719 C C . LEU B 1 70 ? 11.234 -10.086 -15.273 1 97.56 70 LEU B C 1
ATOM 1721 O O . LEU B 1 70 ? 11.695 -11.227 -15.273 1 97.56 70 LEU B O 1
ATOM 1725 N N . LYS B 1 71 ? 11.914 -9.016 -15.508 1 97.44 71 LYS B N 1
ATOM 1726 C CA . LYS B 1 71 ? 13.359 -9.109 -15.656 1 97.44 71 LYS B CA 1
ATOM 1727 C C . LYS B 1 71 ? 13.992 -9.727 -14.406 1 97.44 71 LYS B C 1
ATOM 1729 O O . LYS B 1 71 ? 14.844 -10.609 -14.508 1 97.44 71 LYS B O 1
ATOM 1734 N N . ARG B 1 72 ? 13.539 -9.312 -13.289 1 97.12 72 ARG B N 1
ATOM 1735 C CA . ARG B 1 72 ? 14.055 -9.828 -12.023 1 97.12 72 ARG B CA 1
ATOM 1736 C C . ARG B 1 72 ? 13.672 -11.297 -11.836 1 97.12 72 ARG B C 1
ATOM 1738 O O . ARG B 1 72 ? 14.477 -12.094 -11.359 1 97.12 72 ARG B O 1
ATOM 1745 N N . MET B 1 73 ? 12.531 -11.617 -12.188 1 97.88 73 MET B N 1
ATOM 1746 C CA . MET B 1 73 ? 12.047 -12.992 -12.039 1 97.88 73 MET B CA 1
ATOM 1747 C C . MET B 1 73 ? 12.828 -13.938 -12.945 1 97.88 73 MET B C 1
ATOM 1749 O O . MET B 1 73 ? 13.078 -15.086 -12.578 1 97.88 73 MET B O 1
ATOM 1753 N N . GLU B 1 74 ? 13.125 -13.477 -14.125 1 97.69 74 GLU B N 1
ATOM 1754 C CA . GLU B 1 74 ? 13.938 -14.273 -15.039 1 97.69 74 GLU B CA 1
ATOM 1755 C C . GLU B 1 74 ? 15.352 -14.469 -14.5 1 97.69 74 GLU B C 1
ATOM 1757 O O . GLU B 1 74 ? 15.891 -15.57 -14.555 1 97.69 74 GLU B O 1
ATOM 1762 N N . ARG B 1 75 ? 15.867 -13.375 -14.023 1 96.44 75 ARG B N 1
ATOM 1763 C CA . ARG B 1 75 ? 17.188 -13.43 -13.398 1 96.44 75 ARG B CA 1
ATOM 1764 C C . ARG B 1 75 ? 17.203 -14.414 -12.227 1 96.44 75 ARG B C 1
ATOM 1766 O O . ARG B 1 75 ? 18.172 -15.156 -12.047 1 96.44 75 ARG B O 1
ATOM 1773 N N . ASP B 1 76 ? 16.078 -14.5 -11.492 1 95.38 76 ASP B N 1
ATOM 1774 C CA . ASP B 1 76 ? 15.945 -15.344 -10.312 1 95.38 76 ASP B CA 1
ATOM 1775 C C . ASP B 1 76 ? 15.508 -16.766 -10.695 1 95.38 76 ASP B C 1
ATOM 1777 O O . ASP B 1 76 ? 15.188 -17.578 -9.828 1 95.38 76 ASP B O 1
ATOM 1781 N N . CYS B 1 77 ? 15.422 -17.031 -11.977 1 96.81 77 CYS B N 1
ATOM 1782 C CA . CYS B 1 77 ? 15.133 -18.344 -12.547 1 96.81 77 CYS B CA 1
ATOM 1783 C C . CYS B 1 77 ? 13.727 -18.812 -12.172 1 96.81 77 CYS B C 1
ATOM 1785 O O . CYS B 1 77 ? 13.492 -20 -11.938 1 96.81 77 CYS B O 1
ATOM 1787 N N . LEU B 1 78 ? 12.82 -17.906 -12.031 1 98 78 LEU B N 1
ATOM 1788 C CA . LEU B 1 78 ? 11.422 -18.219 -11.758 1 98 78 LEU B CA 1
ATOM 1789 C C . LEU B 1 78 ? 10.641 -18.406 -13.055 1 98 78 LEU B C 1
ATOM 1791 O O . LEU B 1 78 ? 9.688 -19.188 -13.109 1 98 78 LEU B O 1
ATOM 1795 N N . ILE B 1 79 ? 11.102 -17.641 -14.023 1 98.56 79 ILE B N 1
ATOM 1796 C CA . ILE B 1 79 ? 10.398 -17.688 -15.305 1 98.56 79 ILE B CA 1
ATOM 1797 C C . ILE B 1 79 ? 11.406 -17.734 -16.453 1 98.56 79 ILE B C 1
ATOM 1799 O O . ILE B 1 79 ? 12.602 -17.516 -16.25 1 98.56 79 ILE B O 1
ATOM 1803 N N . TYR B 1 80 ? 10.977 -18.062 -17.594 1 98.31 80 TYR B N 1
ATOM 1804 C CA . TYR B 1 80 ? 11.703 -17.938 -18.859 1 98.31 80 TYR B CA 1
ATOM 1805 C C . TYR B 1 80 ? 10.766 -17.5 -19.984 1 98.31 80 TYR B C 1
ATOM 1807 O O . TYR B 1 80 ? 9.547 -17.547 -19.844 1 98.31 80 TYR B O 1
ATOM 1815 N N . ARG B 1 81 ? 11.398 -17 -21.047 1 97 81 ARG B N 1
ATOM 1816 C CA . ARG B 1 81 ? 10.602 -16.469 -22.156 1 97 81 ARG B CA 1
ATOM 1817 C C . ARG B 1 81 ? 10.82 -17.297 -23.422 1 97 81 ARG B C 1
ATOM 1819 O O . ARG B 1 81 ? 11.938 -17.734 -23.688 1 97 81 ARG B O 1
ATOM 1826 N N . GLU B 1 82 ? 9.773 -17.438 -24.141 1 96 82 GLU B N 1
ATOM 1827 C CA . GLU B 1 82 ? 9.812 -18.094 -25.453 1 96 82 GLU B CA 1
ATOM 1828 C C . GLU B 1 82 ? 8.977 -17.344 -26.469 1 96 82 GLU B C 1
ATOM 1830 O O . GLU B 1 82 ? 7.949 -16.75 -26.141 1 96 82 GLU B O 1
ATOM 1835 N N . PRO B 1 83 ? 9.422 -17.391 -27.719 1 94 83 PRO B N 1
ATOM 1836 C CA . PRO B 1 83 ? 8.609 -16.75 -28.75 1 94 83 PRO B CA 1
ATOM 1837 C C . PRO B 1 83 ? 7.211 -17.359 -28.875 1 94 83 PRO B C 1
ATOM 1839 O O . PRO B 1 83 ? 7.055 -18.578 -28.734 1 94 83 PRO B O 1
ATOM 1842 N N . ASP B 1 84 ? 6.266 -16.531 -29.031 1 90.06 84 ASP B N 1
ATOM 1843 C CA . ASP B 1 84 ? 4.914 -17.016 -29.312 1 90.06 84 ASP B CA 1
ATOM 1844 C C . ASP B 1 84 ? 4.844 -17.719 -30.672 1 90.06 84 ASP B C 1
ATOM 1846 O O . ASP B 1 84 ? 5.262 -17.156 -31.688 1 90.06 84 ASP B O 1
ATOM 1850 N N . PRO B 1 85 ? 4.363 -18.891 -30.625 1 87.88 85 PRO B N 1
ATOM 1851 C CA . PRO B 1 85 ? 4.309 -19.625 -31.891 1 87.88 85 PRO B CA 1
ATOM 1852 C C . PRO B 1 85 ? 3.41 -18.953 -32.938 1 87.88 85 PRO B C 1
ATOM 1854 O O . PRO B 1 85 ? 3.633 -19.109 -34.125 1 87.88 85 PRO B O 1
ATOM 1857 N N . ALA B 1 86 ? 2.443 -18.25 -32.5 1 89.75 86 ALA B N 1
ATOM 1858 C CA . ALA B 1 86 ? 1.474 -17.625 -33.406 1 89.75 86 ALA B CA 1
ATOM 1859 C C . ALA B 1 86 ? 1.91 -16.219 -33.781 1 89.75 86 ALA B C 1
ATOM 1861 O O . ALA B 1 86 ? 1.432 -15.648 -34.781 1 89.75 86 ALA B O 1
ATOM 1862 N N . ASP B 1 87 ? 2.602 -15.609 -33.062 1 87.56 87 ASP B N 1
ATOM 1863 C CA . ASP B 1 87 ? 3.107 -14.25 -33.25 1 87.56 87 ASP B CA 1
ATOM 1864 C C . ASP B 1 87 ? 4.574 -14.148 -32.844 1 87.56 87 ASP B C 1
ATOM 1866 O O . ASP B 1 87 ? 4.891 -13.906 -31.672 1 87.56 87 ASP B O 1
ATOM 1870 N N . ARG B 1 88 ? 5.422 -14.203 -33.781 1 83.25 88 ARG B N 1
ATOM 1871 C CA . ARG B 1 88 ? 6.855 -14.281 -33.531 1 83.25 88 ARG B CA 1
ATOM 1872 C C . ARG B 1 88 ? 7.359 -13.016 -32.844 1 83.25 88 ARG B C 1
ATOM 1874 O O . ARG B 1 88 ? 8.422 -13.023 -32.219 1 83.25 88 ARG B O 1
ATOM 1881 N N . ARG B 1 89 ? 6.562 -11.984 -32.781 1 85.75 89 ARG B N 1
ATOM 1882 C CA . ARG B 1 89 ? 6.992 -10.727 -32.188 1 85.75 89 ARG B CA 1
ATOM 1883 C C . ARG B 1 89 ? 6.633 -10.695 -30.703 1 85.75 89 ARG B C 1
ATOM 1885 O O . ARG B 1 89 ? 7.152 -9.859 -29.953 1 85.75 89 ARG B O 1
ATOM 1892 N N . ALA B 1 90 ? 5.82 -11.648 -30.438 1 89.31 90 ALA B N 1
ATOM 1893 C CA . ALA B 1 90 ? 5.398 -11.695 -29.047 1 89.31 90 ALA B CA 1
ATOM 1894 C C . ALA B 1 90 ? 6.172 -12.75 -28.266 1 89.31 90 ALA B C 1
ATOM 1896 O O . ALA B 1 90 ? 6.531 -13.797 -28.812 1 89.31 90 ALA B O 1
ATOM 1897 N N . MET B 1 91 ? 6.516 -12.43 -27.078 1 95.38 91 MET B N 1
ATOM 1898 C CA . MET B 1 91 ? 7.156 -13.391 -26.188 1 95.38 91 MET B CA 1
ATOM 1899 C C . MET B 1 91 ? 6.172 -13.898 -25.125 1 95.38 91 MET B C 1
ATOM 1901 O O . MET B 1 91 ? 5.398 -13.117 -24.578 1 95.38 91 MET B O 1
ATOM 1905 N N . ARG B 1 92 ? 6.246 -15.156 -24.938 1 97.5 92 ARG B N 1
ATOM 1906 C CA . ARG B 1 92 ? 5.434 -15.75 -23.891 1 97.5 92 ARG B CA 1
ATOM 1907 C C . ARG B 1 92 ? 6.281 -16.078 -22.656 1 97.5 92 ARG B C 1
ATOM 1909 O O . ARG B 1 92 ? 7.418 -16.531 -22.781 1 97.5 92 ARG B O 1
ATOM 1916 N N . ILE B 1 93 ? 5.68 -15.828 -21.516 1 98 93 ILE B N 1
ATOM 1917 C CA . ILE B 1 93 ? 6.367 -16 -20.25 1 98 93 ILE B CA 1
ATOM 1918 C C . ILE B 1 93 ? 5.91 -17.297 -19.594 1 98 93 ILE B C 1
ATOM 1920 O O . ILE B 1 93 ? 4.711 -17.516 -19.391 1 98 93 ILE B O 1
ATOM 1924 N N . HIS B 1 94 ? 6.895 -18.156 -19.266 1 98.31 94 HIS B N 1
ATOM 1925 C CA . HIS B 1 94 ? 6.609 -19.469 -18.703 1 98.31 94 HIS B CA 1
ATOM 1926 C C . HIS B 1 94 ? 7.281 -19.641 -17.344 1 98.31 94 HIS B C 1
ATOM 1928 O O . HIS B 1 94 ? 8.336 -19.062 -17.094 1 98.31 94 HIS B O 1
ATOM 1934 N N . LEU B 1 95 ? 6.637 -20.5 -16.562 1 98.5 95 LEU B N 1
ATOM 1935 C CA . LEU B 1 95 ? 7.234 -20.844 -15.273 1 98.5 95 LEU B CA 1
ATOM 1936 C C . LEU B 1 95 ? 8.344 -21.875 -15.453 1 98.5 95 LEU B C 1
ATOM 1938 O O . LEU B 1 95 ? 8.211 -22.797 -16.266 1 98.5 95 LEU B O 1
ATOM 1942 N N . THR B 1 96 ? 9.422 -21.703 -14.703 1 98.25 96 THR B N 1
ATOM 1943 C CA . THR B 1 96 ? 10.391 -22.781 -14.602 1 98.25 96 THR B CA 1
ATOM 1944 C C . THR B 1 96 ? 9.844 -23.922 -13.75 1 98.25 96 THR B C 1
ATOM 1946 O O . THR B 1 96 ? 8.828 -23.766 -13.078 1 98.25 96 THR B O 1
ATOM 1949 N N . GLY B 1 97 ? 10.492 -25.078 -13.836 1 97.75 97 GLY B N 1
ATOM 1950 C CA . GLY B 1 97 ? 10.117 -26.203 -12.977 1 97.75 97 GLY B CA 1
ATOM 1951 C C . GLY B 1 97 ? 10.164 -25.844 -11.5 1 97.75 97 GLY B C 1
ATOM 1952 O O . GLY B 1 97 ? 9.273 -26.234 -10.742 1 97.75 97 GLY B O 1
ATOM 1953 N N . MET B 1 98 ? 11.102 -25.125 -11.227 1 96 98 MET B N 1
ATOM 1954 C CA . MET B 1 98 ? 11.266 -24.672 -9.844 1 96 98 MET B CA 1
ATOM 1955 C C . MET B 1 98 ? 10.062 -23.828 -9.406 1 96 98 MET B C 1
ATOM 1957 O O . MET B 1 98 ? 9.508 -24.062 -8.328 1 96 98 MET B O 1
ATOM 1961 N N . ALA B 1 99 ? 9.68 -22.875 -10.18 1 97.5 99 ALA B N 1
ATOM 1962 C CA . ALA B 1 99 ? 8.578 -21.984 -9.852 1 97.5 99 ALA B CA 1
ATOM 1963 C C . ALA B 1 99 ? 7.258 -22.734 -9.758 1 97.5 99 ALA B C 1
ATOM 1965 O O . ALA B 1 99 ? 6.41 -22.422 -8.922 1 97.5 99 ALA B O 1
ATOM 1966 N N . LYS B 1 100 ? 7.09 -23.734 -10.609 1 97.62 100 LYS B N 1
ATOM 1967 C CA . LYS B 1 100 ? 5.891 -24.562 -10.57 1 97.62 100 LYS B CA 1
ATOM 1968 C C . LYS B 1 100 ? 5.801 -25.328 -9.25 1 97.62 100 LYS B C 1
ATOM 1970 O O . LYS B 1 100 ? 4.719 -25.438 -8.672 1 97.62 100 LYS B O 1
ATOM 1975 N N . ASN B 1 101 ? 6.879 -25.734 -8.812 1 96.69 101 ASN B N 1
ATOM 1976 C CA . ASN B 1 101 ? 6.926 -26.531 -7.598 1 96.69 101 ASN B CA 1
ATOM 1977 C C . ASN B 1 101 ? 6.672 -25.688 -6.355 1 96.69 101 ASN B C 1
ATOM 1979 O O . ASN B 1 101 ? 6.352 -26.219 -5.289 1 96.69 101 ASN B O 1
ATOM 1983 N N . LEU B 1 102 ? 6.777 -24.391 -6.516 1 96.38 102 LEU B N 1
ATOM 1984 C CA . LEU B 1 102 ? 6.594 -23.484 -5.387 1 96.38 102 LEU B CA 1
ATOM 1985 C C . LEU B 1 102 ? 5.117 -23.188 -5.164 1 96.38 102 LEU B C 1
ATOM 1987 O O . LEU B 1 102 ? 4.738 -22.656 -4.113 1 96.38 102 LEU B O 1
ATOM 1991 N N . GLN B 1 103 ? 4.281 -23.469 -6.07 1 95.69 103 GLN B N 1
ATOM 1992 C CA . GLN B 1 103 ? 2.891 -23.031 -6.07 1 95.69 103 GLN B CA 1
ATOM 1993 C C . GLN B 1 103 ? 2.191 -23.422 -4.773 1 95.69 103 GLN B C 1
ATOM 1995 O O . GLN B 1 103 ? 1.616 -22.578 -4.09 1 95.69 103 GLN B O 1
ATOM 2000 N N . GLY B 1 104 ? 2.24 -24.703 -4.48 1 95.38 104 GLY B N 1
ATOM 2001 C CA . GLY B 1 104 ? 1.533 -25.203 -3.309 1 95.38 104 GLY B CA 1
ATOM 2002 C C . GLY B 1 104 ? 1.945 -24.5 -2.025 1 95.38 104 GLY B C 1
ATOM 2003 O O . GLY B 1 104 ? 1.098 -24 -1.285 1 95.38 104 GLY B O 1
ATOM 2004 N N . THR B 1 105 ? 3.188 -24.438 -1.826 1 95.25 105 THR B N 1
ATOM 2005 C CA . THR B 1 105 ? 3.746 -23.875 -0.604 1 95.25 105 THR B CA 1
ATOM 2006 C C . THR B 1 105 ? 3.436 -22.375 -0.509 1 95.25 105 THR B C 1
ATOM 2008 O O . THR B 1 105 ? 2.953 -21.906 0.521 1 95.25 105 THR B O 1
ATOM 2011 N N . LEU B 1 106 ? 3.637 -21.656 -1.54 1 94.88 106 LEU B N 1
ATOM 2012 C CA . LEU B 1 106 ? 3.492 -20.203 -1.507 1 94.88 106 LEU B CA 1
ATOM 2013 C C . LEU B 1 106 ? 2.021 -19.797 -1.435 1 94.88 106 LEU B C 1
ATOM 2015 O O . LEU B 1 106 ? 1.665 -18.859 -0.73 1 94.88 106 LEU B O 1
ATOM 2019 N N . THR B 1 107 ? 1.179 -20.5 -2.121 1 94 107 THR B N 1
ATOM 2020 C CA . THR B 1 107 ? -0.241 -20.172 -2.078 1 94 107 THR B CA 1
ATOM 2021 C C . THR B 1 107 ? -0.826 -20.469 -0.701 1 94 107 THR B C 1
ATOM 2023 O O . THR B 1 107 ? -1.701 -19.75 -0.221 1 94 107 THR B O 1
ATOM 2026 N N . LYS B 1 108 ? -0.335 -21.547 -0.114 1 94.19 108 LYS B N 1
ATOM 2027 C CA . LYS B 1 108 ? -0.77 -21.875 1.242 1 94.19 108 LYS B CA 1
ATOM 2028 C C . LYS B 1 108 ? -0.356 -20.781 2.225 1 94.19 108 LYS B C 1
ATOM 2030 O O . LYS B 1 108 ? -1.141 -20.391 3.09 1 94.19 108 LYS B O 1
ATOM 2035 N N . GLY B 1 109 ? 0.868 -20.344 2.074 1 92.56 109 GLY B N 1
ATOM 2036 C CA . GLY B 1 109 ? 1.35 -19.25 2.91 1 92.56 109 GLY B CA 1
ATOM 2037 C C . GLY B 1 109 ? 0.553 -17.969 2.742 1 92.56 109 GLY B C 1
ATOM 2038 O O . GLY B 1 109 ? 0.172 -17.344 3.729 1 92.56 109 GLY B O 1
ATOM 2039 N N . ALA B 1 110 ? 0.281 -17.625 1.517 1 92.5 110 ALA B N 1
ATOM 2040 C CA . ALA B 1 110 ? -0.485 -16.422 1.222 1 92.5 110 ALA B CA 1
ATOM 2041 C C . ALA B 1 110 ? -1.901 -16.516 1.784 1 92.5 110 ALA B C 1
ATOM 2043 O O . ALA B 1 110 ? -2.412 -15.555 2.367 1 92.5 110 ALA B O 1
ATOM 2044 N N . LYS B 1 111 ? -2.477 -17.641 1.64 1 92.81 111 LYS B N 1
ATOM 2045 C CA . LYS B 1 111 ? -3.826 -17.859 2.154 1 92.81 111 LYS B CA 1
ATOM 2046 C C . LYS B 1 111 ? -3.855 -17.766 3.676 1 92.81 111 LYS B C 1
ATOM 2048 O O . LYS B 1 111 ? -4.832 -17.281 4.254 1 92.81 111 LYS B O 1
ATOM 2053 N N . SER B 1 112 ? -2.824 -18.25 4.297 1 93.75 112 SER B N 1
ATOM 2054 C CA . SER B 1 112 ? -2.736 -18.203 5.754 1 93.75 112 SER B CA 1
ATOM 2055 C C . SER B 1 112 ? -2.699 -16.766 6.254 1 93.75 112 SER B C 1
ATOM 2057 O O . SER B 1 112 ? -3.301 -16.438 7.281 1 93.75 112 SER B O 1
ATOM 2059 N N . VAL B 1 113 ? -2.006 -15.93 5.566 1 93.81 113 VAL B N 1
ATOM 2060 C CA . VAL B 1 113 ? -1.917 -14.516 5.934 1 93.81 113 VAL B CA 1
ATOM 2061 C C . VAL B 1 113 ? -3.301 -13.875 5.852 1 93.81 113 VAL B C 1
ATOM 2063 O O . VAL B 1 113 ? -3.73 -13.195 6.789 1 93.81 113 VAL B O 1
ATOM 2066 N N . VAL B 1 114 ? -4 -14.117 4.781 1 94.12 114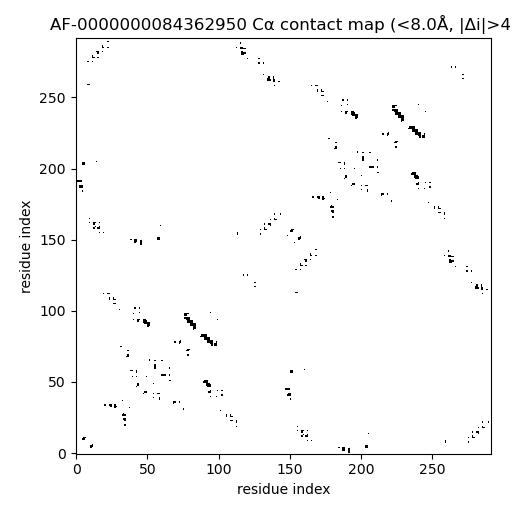 VAL B N 1
ATOM 2067 C CA . VAL B 1 114 ? -5.324 -13.539 4.578 1 94.12 114 VAL B CA 1
ATOM 2068 C C . VAL B 1 114 ? -6.289 -14.078 5.637 1 94.12 114 VAL B C 1
ATOM 2070 O O . VAL B 1 114 ? -7.066 -13.32 6.219 1 94.12 114 VAL B O 1
ATOM 2073 N N . LYS B 1 115 ? -6.137 -15.359 5.871 1 94.12 115 LYS B N 1
ATOM 2074 C CA . LYS B 1 115 ? -6.996 -15.977 6.871 1 94.12 115 LYS B CA 1
ATOM 2075 C C . LYS B 1 115 ? -6.781 -15.359 8.25 1 94.12 115 LYS B C 1
ATOM 2077 O O . LYS B 1 115 ? -7.742 -15.078 8.969 1 94.12 115 LYS B O 1
ATOM 2082 N N . SER B 1 116 ? -5.555 -15.141 8.594 1 95 116 SER B N 1
ATOM 2083 C CA . SER B 1 116 ? -5.242 -14.555 9.891 1 95 116 SER B CA 1
ATOM 2084 C C . SER B 1 116 ? -5.801 -13.141 10.016 1 95 116 SER B C 1
ATOM 2086 O O . SER B 1 116 ? -6.266 -12.742 11.078 1 95 116 SER B O 1
ATOM 2088 N N . ALA B 1 117 ? -5.777 -12.398 8.938 1 95.69 117 ALA B N 1
ATOM 2089 C CA . ALA B 1 117 ? -6.301 -11.039 8.938 1 95.69 117 ALA B CA 1
ATOM 2090 C C . ALA B 1 117 ? -7.801 -11.023 9.203 1 95.69 117 ALA B C 1
ATOM 2092 O O . ALA B 1 117 ? -8.328 -10.078 9.789 1 95.69 117 ALA B O 1
ATOM 2093 N N . PHE B 1 118 ? -8.492 -12.07 8.828 1 95.88 118 PHE B N 1
ATOM 2094 C CA . PHE B 1 118 ? -9.953 -12.117 8.906 1 95.88 118 PHE B CA 1
ATOM 2095 C C . PHE B 1 118 ? -10.398 -12.891 10.133 1 95.88 118 PHE B C 1
ATOM 2097 O O . PHE B 1 118 ? -11.578 -13.227 10.273 1 95.88 118 PHE B O 1
ATOM 2104 N N . ASP B 1 119 ? -9.438 -13.281 10.953 1 95.25 119 ASP B N 1
ATOM 2105 C CA . ASP B 1 119 ? -9.805 -14 12.172 1 95.25 119 ASP B CA 1
ATOM 2106 C C . ASP B 1 119 ? -10.883 -13.25 12.945 1 95.25 119 ASP B C 1
ATOM 2108 O O . ASP B 1 119 ? -10.75 -12.047 13.203 1 95.25 119 ASP B O 1
ATOM 2112 N N . GLY B 1 120 ? -11.992 -13.883 13.195 1 94.44 120 GLY B N 1
ATOM 2113 C CA . GLY B 1 120 ? -13.07 -13.305 13.969 1 94.44 120 GLY B CA 1
ATOM 2114 C C . GLY B 1 120 ? -14.047 -12.5 13.125 1 94.44 120 GLY B C 1
ATOM 2115 O O . GLY B 1 120 ? -14.93 -11.836 13.664 1 94.44 120 GLY B O 1
ATOM 2116 N N . VAL B 1 121 ? -13.852 -12.531 11.812 1 94.5 121 VAL B N 1
ATOM 2117 C CA . VAL B 1 121 ? -14.734 -11.781 10.922 1 94.5 121 VAL B CA 1
ATOM 2118 C C . VAL B 1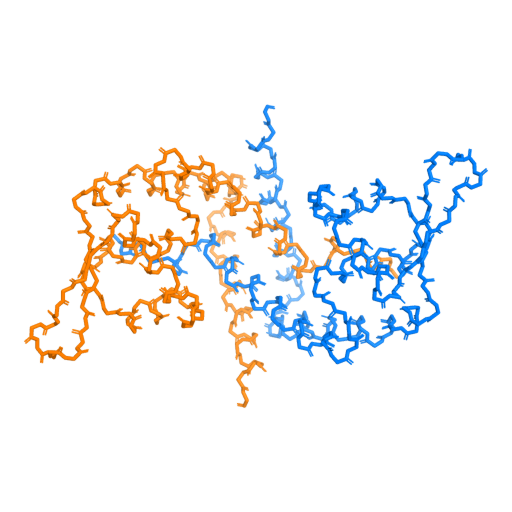 121 ? -15.703 -12.734 10.234 1 94.5 121 VAL B C 1
ATOM 2120 O O . VAL B 1 121 ? -15.297 -13.742 9.656 1 94.5 121 VAL B O 1
ATOM 2123 N N . LYS B 1 122 ? -16.984 -12.461 10.297 1 94.62 122 LYS B N 1
ATOM 2124 C CA . LYS B 1 122 ? -18.031 -13.281 9.672 1 94.62 122 LYS B CA 1
ATOM 2125 C C . LYS B 1 122 ? -17.938 -13.211 8.148 1 94.62 122 LYS B C 1
ATOM 2127 O O . LYS B 1 122 ? -17.531 -12.195 7.594 1 94.62 122 LYS B O 1
ATOM 2132 N N . LYS B 1 123 ? -18.375 -14.227 7.484 1 92.75 123 LYS B N 1
ATOM 2133 C CA . LYS B 1 123 ? -18.328 -14.336 6.031 1 92.75 123 LYS B CA 1
ATOM 2134 C C . LYS B 1 123 ? -19.109 -13.211 5.363 1 92.75 123 LYS B C 1
ATOM 2136 O O . LYS B 1 123 ? -18.656 -12.648 4.359 1 92.75 123 LYS B O 1
ATOM 2141 N N . LYS B 1 124 ? -20.156 -12.93 5.906 1 93.12 124 LYS B N 1
ATOM 2142 C CA . LYS B 1 124 ? -21 -11.867 5.344 1 93.12 124 LYS B CA 1
ATOM 2143 C C . LYS B 1 124 ? -20.281 -10.523 5.395 1 93.12 124 LYS B C 1
ATOM 2145 O O . LYS B 1 124 ? -20.359 -9.727 4.453 1 93.12 124 LYS B O 1
ATOM 2150 N N . ASP B 1 125 ? -19.547 -10.289 6.441 1 94.12 125 ASP B N 1
ATOM 2151 C CA . ASP B 1 125 ? -18.812 -9.039 6.598 1 94.12 125 ASP B CA 1
ATOM 2152 C C . ASP B 1 125 ? -17.641 -8.977 5.625 1 94.12 125 ASP B C 1
ATOM 2154 O O . ASP B 1 125 ? -17.328 -7.906 5.09 1 94.12 125 ASP B O 1
ATOM 2158 N N . ARG B 1 126 ? -17.078 -10.141 5.363 1 93.56 126 ARG B N 1
ATOM 2159 C CA . ARG B 1 126 ? -15.969 -10.203 4.41 1 93.56 126 ARG B CA 1
ATOM 2160 C C . ARG B 1 126 ? -16.438 -9.836 3.006 1 93.56 126 ARG B C 1
ATOM 2162 O O . ARG B 1 126 ? -15.773 -9.062 2.311 1 93.56 126 ARG B O 1
ATOM 2169 N N . LYS B 1 127 ? -17.531 -10.383 2.658 1 93.31 127 LYS B N 1
ATOM 2170 C CA . LYS B 1 127 ? -18.078 -10.094 1.341 1 93.31 127 LYS B CA 1
ATOM 2171 C C . LYS B 1 127 ? -18.422 -8.609 1.197 1 93.31 127 LYS B C 1
ATOM 2173 O O . LYS B 1 127 ? -18.109 -7.992 0.176 1 93.31 127 LYS B O 1
ATOM 2178 N N . ALA B 1 128 ? -19.016 -8.07 2.215 1 93.5 128 ALA B N 1
ATOM 2179 C CA . ALA B 1 128 ? -19.375 -6.652 2.211 1 93.5 128 ALA B CA 1
ATOM 2180 C C . ALA B 1 128 ? -18.125 -5.781 2.111 1 93.5 128 ALA B C 1
ATOM 2182 O O . ALA B 1 128 ? -18.109 -4.777 1.396 1 93.5 128 ALA B O 1
ATOM 2183 N N . LEU B 1 129 ? -17.109 -6.184 2.795 1 94.88 129 LEU B N 1
ATOM 2184 C CA . LEU B 1 129 ? -15.828 -5.469 2.746 1 94.88 129 LEU B CA 1
ATOM 2185 C C . LEU B 1 129 ? -15.273 -5.449 1.327 1 94.88 129 LEU B C 1
ATOM 2187 O O . LEU B 1 129 ? -14.914 -4.387 0.812 1 94.88 129 LEU B O 1
ATOM 2191 N N . MET B 1 130 ? -15.242 -6.562 0.713 1 94.88 130 MET B N 1
ATOM 2192 C CA . MET B 1 130 ? -14.688 -6.68 -0.631 1 94.88 130 MET B CA 1
ATOM 2193 C C . MET B 1 130 ? -15.477 -5.836 -1.624 1 94.88 130 MET B C 1
ATOM 2195 O O . MET B 1 130 ? -14.898 -5.18 -2.492 1 94.88 130 MET B O 1
ATOM 2199 N N . GLU B 1 131 ? -16.75 -5.844 -1.474 1 94.88 131 GLU B N 1
ATOM 2200 C CA . GLU B 1 131 ? -17.609 -5.055 -2.361 1 94.88 131 GLU B CA 1
ATOM 2201 C C . GLU B 1 131 ? -17.328 -3.564 -2.211 1 94.88 131 GLU B C 1
ATOM 2203 O O . GLU B 1 131 ? -17.25 -2.838 -3.205 1 94.88 131 GLU B O 1
ATOM 2208 N N . LEU B 1 132 ? -17.172 -3.141 -1.014 1 95.75 132 LEU B N 1
ATOM 2209 C CA . LEU B 1 132 ? -16.906 -1.729 -0.754 1 95.75 132 LEU B CA 1
ATOM 2210 C C . LEU B 1 132 ? -15.523 -1.335 -1.263 1 95.75 132 LEU B C 1
ATOM 2212 O O . LEU B 1 132 ? -15.359 -0.267 -1.857 1 95.75 132 LEU B O 1
ATOM 2216 N N . LEU B 1 133 ? -14.523 -2.211 -1.037 1 96.44 133 LEU B N 1
ATOM 2217 C CA . LEU B 1 133 ? -13.172 -1.949 -1.53 1 96.44 133 LEU B CA 1
ATOM 2218 C C . LEU B 1 133 ? -13.164 -1.826 -3.051 1 96.44 133 LEU B C 1
ATOM 2220 O O . LEU B 1 133 ? -12.547 -0.913 -3.6 1 96.44 133 LEU B O 1
ATOM 2224 N N . GLU B 1 134 ? -13.875 -2.68 -3.684 1 94.81 134 GLU B N 1
ATOM 2225 C CA . GLU B 1 134 ? -13.953 -2.648 -5.141 1 94.81 134 GLU B CA 1
ATOM 2226 C C . GLU B 1 134 ? -14.656 -1.387 -5.629 1 94.81 134 GLU B C 1
ATOM 2228 O O . GLU B 1 134 ? -14.281 -0.811 -6.648 1 94.81 134 GLU B O 1
ATOM 2233 N N . HIS B 1 135 ? -15.688 -0.985 -4.934 1 96.06 135 HIS B N 1
ATOM 2234 C CA . HIS B 1 135 ? -16.375 0.257 -5.25 1 96.06 135 HIS B CA 1
ATOM 2235 C C . HIS B 1 135 ? -15.445 1.455 -5.145 1 96.06 135 HIS B C 1
ATOM 2237 O O . HIS B 1 135 ? -15.438 2.324 -6.02 1 96.06 135 HIS B O 1
ATOM 2243 N N . MET B 1 136 ? -14.656 1.49 -4.133 1 96.44 136 MET B N 1
ATOM 2244 C CA . MET B 1 136 ? -13.695 2.568 -3.932 1 96.44 136 MET B CA 1
ATOM 2245 C C . MET B 1 136 ? -12.648 2.584 -5.047 1 96.44 136 MET B C 1
ATOM 2247 O O . MET B 1 136 ? -12.273 3.65 -5.535 1 96.44 136 MET B O 1
ATOM 2251 N N . ILE B 1 137 ? -12.195 1.422 -5.418 1 95.25 137 ILE B N 1
ATOM 2252 C CA . ILE B 1 137 ? -11.234 1.294 -6.508 1 95.25 137 ILE B CA 1
ATOM 2253 C C . ILE B 1 137 ? -11.836 1.858 -7.793 1 95.25 137 ILE B C 1
ATOM 2255 O O . ILE B 1 137 ? -11.195 2.65 -8.492 1 95.25 137 ILE B O 1
ATOM 2259 N N . GLY B 1 138 ? -13.07 1.5 -8.062 1 95 138 GLY B N 1
ATOM 2260 C CA . GLY B 1 138 ? -13.75 2.033 -9.234 1 95 138 GLY B CA 1
ATOM 2261 C C . GLY B 1 138 ? -13.852 3.547 -9.227 1 95 138 GLY B C 1
ATOM 2262 O O . GLY B 1 138 ? -13.648 4.191 -10.258 1 95 138 GLY B O 1
ATOM 2263 N N . ASN B 1 139 ? -14.164 4.129 -8.117 1 95.69 139 ASN B N 1
ATOM 2264 C CA . ASN B 1 139 ? -14.281 5.578 -7.973 1 95.69 139 ASN B CA 1
ATOM 2265 C C . ASN B 1 139 ? -12.953 6.277 -8.234 1 95.69 139 ASN B C 1
ATOM 2267 O O . ASN B 1 139 ? -12.914 7.305 -8.922 1 95.69 139 ASN B O 1
ATOM 2271 N N . LEU B 1 140 ? -11.844 5.695 -7.711 1 94.56 140 LEU B N 1
ATOM 2272 C CA . LEU B 1 140 ? -10.547 6.34 -7.848 1 94.56 140 LEU B CA 1
ATOM 2273 C C . LEU B 1 140 ? -10 6.172 -9.266 1 94.56 140 LEU B C 1
ATOM 2275 O O . LEU B 1 140 ? -9.312 7.055 -9.773 1 94.56 140 LEU B O 1
ATOM 2279 N N . GLU B 1 141 ? -10.297 5.055 -9.867 1 91.69 141 GLU B N 1
ATOM 2280 C CA . GLU B 1 141 ? -9.859 4.832 -11.242 1 91.69 141 GLU B CA 1
ATOM 2281 C C . GLU B 1 141 ? -10.57 5.781 -12.203 1 91.69 141 GLU B C 1
ATOM 2283 O O . GLU B 1 141 ? -9.984 6.227 -13.195 1 91.69 141 GLU B O 1
ATOM 2288 N N . LYS B 1 142 ? -11.773 6.047 -11.898 1 87.38 142 LYS B N 1
ATOM 2289 C CA . LYS B 1 142 ? -12.547 6.98 -12.711 1 87.38 142 LYS B CA 1
ATOM 2290 C C . LYS B 1 142 ? -12.016 8.406 -12.562 1 87.38 142 LYS B C 1
ATOM 2292 O O . LYS B 1 142 ? -12.023 9.172 -13.531 1 87.38 142 LYS B O 1
ATOM 2297 N N . ALA B 1 143 ? -11.617 8.695 -11.422 1 79.5 143 ALA B N 1
ATOM 2298 C CA . ALA B 1 143 ? -11.094 10.039 -11.156 1 79.5 143 ALA B CA 1
ATOM 2299 C C . ALA B 1 143 ? -9.75 10.25 -11.852 1 79.5 143 ALA B C 1
ATOM 2301 O O . ALA B 1 143 ? -9.375 11.383 -12.148 1 79.5 143 ALA B O 1
ATOM 2302 N N . GLU B 1 144 ? -8.875 9.281 -12 1 70.5 144 GLU B N 1
ATOM 2303 C CA . GLU B 1 144 ? -7.566 9.367 -12.641 1 70.5 144 GLU B CA 1
ATOM 2304 C C . GLU B 1 144 ? -7.695 9.43 -14.164 1 70.5 144 GLU B C 1
ATOM 2306 O O . GLU B 1 144 ? -6.777 9.875 -14.852 1 70.5 144 GLU B O 1
ATOM 2311 N N . LYS B 1 145 ? -8.711 8.766 -14.648 1 58.09 145 LYS B N 1
ATOM 2312 C CA . LYS B 1 145 ? -8.836 8.805 -16.109 1 58.09 145 LYS B CA 1
ATOM 2313 C C . LYS B 1 145 ? -9.117 10.219 -16.594 1 58.0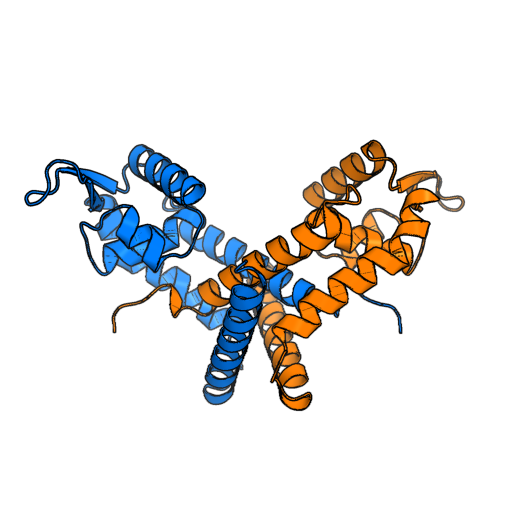9 145 LYS B C 1
ATOM 2315 O O . LYS B 1 145 ? -10.062 10.859 -16.141 1 58.09 145 LYS B O 1
ATOM 2320 N N . PRO B 1 146 ? -8.078 10.781 -17.438 1 47.09 146 PRO B N 1
ATOM 2321 C CA . PRO B 1 146 ? -8.328 12.07 -18.094 1 47.09 146 PRO B CA 1
ATOM 2322 C C . PRO B 1 146 ? -9.695 12.125 -18.781 1 47.09 146 PRO B C 1
ATOM 2324 O O . PRO B 1 146 ? -10.25 11.086 -19.141 1 47.09 146 PRO B O 1
#